Protein AF-A0A3G2RZM7-F1 (afdb_monomer)

Foldseek 3Di:
DDDDDDDDDDDDDDDDDPDDDPDDDDDDDPDDDDDDDDDDDDDDDDDDDDDDDDDDDDDDPPPPPPPVPPPVPQDFKAWDPDKDKFFKDWLNQTWADDPWFTFRDDHHTFIKMFTAIDAVQLPDDDDDQKGKGFMATPVQVQQWTFFFPDAQDAFTTTTTDGDDRTNDPCCLGGMWIAGRVQQWIFRQNDSHSVQTWAWDADPRGTGTGSDDDHTTMGGD

Organism: Malassezia restricta (strain ATCC 96810 / NBRC 103918 / CBS 7877) (NCBI:txid425264)

Structure (mmCIF, N/CA/C/O backbone):
data_AF-A0A3G2RZM7-F1
#
_entry.id   AF-A0A3G2RZM7-F1
#
loop_
_atom_site.group_PDB
_atom_site.id
_atom_site.type_symbol
_atom_site.label_atom_id
_atom_site.label_alt_id
_atom_site.label_comp_id
_atom_site.label_asym_id
_atom_site.label_entity_id
_atom_site.label_seq_id
_atom_site.pdbx_PDB_ins_code
_atom_site.Cartn_x
_atom_site.Cartn_y
_atom_site.Cartn_z
_atom_site.occupancy
_atom_site.B_iso_or_equiv
_atom_site.auth_seq_id
_atom_site.auth_comp_id
_atom_site.auth_asym_id
_atom_site.auth_atom_id
_atom_site.pdbx_PDB_model_num
ATOM 1 N N . MET A 1 1 ? -63.961 -0.128 8.356 1.00 47.53 1 MET A N 1
ATOM 2 C CA . MET A 1 1 ? -63.416 -1.314 9.045 1.00 47.53 1 MET A CA 1
ATOM 3 C C . MET A 1 1 ? -62.344 -0.828 10.004 1.00 47.53 1 MET A C 1
ATOM 5 O O . MET A 1 1 ? -61.320 -0.330 9.561 1.00 47.53 1 MET A O 1
ATOM 9 N N . GLN A 1 2 ? -62.666 -0.844 11.296 1.00 40.69 2 GLN A N 1
ATOM 10 C CA . GLN A 1 2 ? -61.751 -0.595 12.409 1.00 40.69 2 GLN A CA 1
ATOM 11 C C . GLN A 1 2 ? -60.918 -1.852 12.660 1.00 40.69 2 GLN A C 1
ATOM 13 O O . GLN A 1 2 ? -61.489 -2.935 12.662 1.00 40.69 2 GLN A O 1
ATOM 18 N N . TYR A 1 3 ? -59.632 -1.695 12.974 1.00 45.34 3 TYR A N 1
ATOM 19 C CA . TYR A 1 3 ? -59.006 -2.503 14.019 1.00 45.34 3 TYR A CA 1
ATOM 20 C C . TYR A 1 3 ? -58.103 -1.611 14.867 1.00 45.34 3 TYR A C 1
ATOM 22 O O . TYR A 1 3 ? -57.097 -1.066 14.424 1.00 45.34 3 TYR A O 1
ATOM 30 N N . THR A 1 4 ? -58.569 -1.420 16.092 1.00 46.78 4 THR A N 1
ATOM 31 C CA . THR A 1 4 ? -57.939 -0.742 17.214 1.00 46.78 4 THR A CA 1
ATOM 32 C C . THR A 1 4 ? -57.110 -1.721 18.047 1.00 46.78 4 THR A C 1
ATOM 34 O O . THR A 1 4 ? -57.598 -2.800 18.362 1.00 46.78 4 THR A O 1
ATOM 37 N N . ALA A 1 5 ? -55.966 -1.212 18.513 1.00 48.28 5 ALA A N 1
ATOM 38 C CA . ALA A 1 5 ? -55.428 -1.303 19.878 1.00 48.28 5 ALA A CA 1
ATOM 39 C C . ALA A 1 5 ? -54.767 -2.591 20.419 1.00 48.28 5 ALA A C 1
ATOM 41 O O . ALA A 1 5 ? -55.175 -3.707 20.123 1.00 48.28 5 ALA A O 1
ATOM 42 N N . PHE A 1 6 ? -53.839 -2.299 21.355 1.00 42.94 6 PHE A N 1
ATOM 43 C CA . PHE A 1 6 ? -53.255 -3.089 22.457 1.00 42.94 6 PHE A CA 1
ATOM 44 C C . PHE A 1 6 ? -51.840 -3.643 22.221 1.00 42.94 6 PHE A C 1
ATOM 46 O O . PHE A 1 6 ? -51.567 -4.193 21.167 1.00 42.94 6 PHE A O 1
ATOM 53 N N . LEU A 1 7 ? -50.864 -3.563 23.137 1.00 45.84 7 LEU A N 1
ATOM 54 C CA . LEU A 1 7 ? -50.735 -3.103 24.539 1.00 45.84 7 LEU A CA 1
ATOM 55 C C . LEU A 1 7 ? -49.207 -2.882 24.720 1.00 45.84 7 LEU A C 1
ATOM 57 O O . LEU A 1 7 ? -48.425 -3.714 24.278 1.00 45.84 7 LEU A O 1
ATOM 61 N N . ALA A 1 8 ? -48.710 -1.701 25.087 1.00 39.66 8 ALA A N 1
ATOM 62 C CA . ALA A 1 8 ? -48.342 -1.303 26.451 1.00 39.66 8 ALA A CA 1
ATOM 63 C C . ALA A 1 8 ? -47.563 -2.348 27.292 1.00 39.66 8 ALA A C 1
ATOM 65 O O . ALA A 1 8 ? -48.101 -3.386 27.657 1.00 39.66 8 ALA A O 1
ATOM 66 N N . GLY A 1 9 ? -46.351 -1.957 27.715 1.00 37.94 9 GLY A N 1
ATOM 67 C CA . GLY A 1 9 ? -45.759 -2.353 29.000 1.00 37.94 9 GLY A CA 1
ATOM 68 C C . GLY A 1 9 ? -44.553 -3.296 28.945 1.00 37.94 9 GLY A C 1
ATOM 69 O O . GLY A 1 9 ? -44.719 -4.499 28.827 1.00 37.94 9 GLY A O 1
ATOM 70 N N . LEU A 1 10 ? -43.345 -2.773 29.172 1.00 45.41 10 LEU A N 1
ATOM 71 C CA . LEU A 1 10 ? -42.740 -2.815 30.510 1.00 45.41 10 LEU A CA 1
ATOM 72 C C . LEU A 1 10 ? -41.473 -1.943 30.548 1.00 45.41 10 LEU A C 1
ATOM 74 O O . LEU A 1 10 ? -40.484 -2.212 29.872 1.00 45.41 10 LEU A O 1
ATOM 78 N N . LEU A 1 11 ? -41.518 -0.902 31.379 1.00 46.75 11 LEU A N 1
ATOM 79 C CA . LEU A 1 11 ? -40.334 -0.272 31.948 1.00 46.75 11 LEU A CA 1
ATOM 80 C C . LEU A 1 11 ? -39.671 -1.265 32.907 1.00 46.75 11 LEU A C 1
ATOM 82 O O . LEU A 1 11 ? -40.326 -1.755 33.825 1.00 46.75 11 LEU A O 1
ATOM 86 N N . ALA A 1 12 ? -38.368 -1.476 32.759 1.00 48.19 12 ALA A N 1
ATOM 87 C CA . ALA A 1 12 ? -37.524 -1.963 33.840 1.00 48.19 12 ALA A CA 1
ATOM 88 C C . ALA A 1 12 ? -36.349 -0.995 33.994 1.00 48.19 12 ALA A C 1
ATOM 90 O O . ALA A 1 12 ? -35.361 -1.046 33.265 1.00 48.19 12 ALA A O 1
ATOM 91 N N . ALA A 1 13 ? -36.516 -0.066 34.934 1.00 46.34 13 ALA A N 1
ATOM 92 C CA . ALA A 1 13 ? -35.448 0.754 35.470 1.00 46.34 13 ALA A CA 1
ATOM 93 C C . ALA A 1 13 ? -34.486 -0.155 36.246 1.00 46.34 13 ALA A C 1
ATOM 95 O O . ALA A 1 13 ? -34.870 -0.728 37.265 1.00 46.34 13 ALA A O 1
ATOM 96 N N . PHE A 1 14 ? -33.245 -0.294 35.778 1.00 41.53 14 PHE A N 1
ATOM 97 C CA . PHE A 1 14 ? -32.188 -0.865 36.605 1.00 41.53 14 PHE A CA 1
ATOM 98 C C . PHE A 1 14 ? -31.635 0.227 37.516 1.00 41.53 14 PHE A C 1
ATOM 100 O O . PHE A 1 14 ? -31.064 1.222 37.071 1.00 41.53 14 PHE A O 1
ATOM 107 N N . ALA A 1 15 ? -31.897 0.035 38.804 1.00 45.94 15 ALA A N 1
ATOM 108 C CA . ALA A 1 15 ? -31.494 0.896 39.893 1.00 45.94 15 ALA A CA 1
ATOM 109 C C . ALA A 1 15 ? -29.967 1.030 39.973 1.00 45.94 15 ALA A C 1
ATOM 111 O O . ALA A 1 15 ? -29.227 0.046 39.931 1.00 45.94 15 ALA A O 1
ATOM 112 N N . ALA A 1 16 ? -29.525 2.273 40.153 1.00 44.78 16 ALA A N 1
ATOM 113 C CA . ALA A 1 16 ? -28.184 2.614 40.585 1.00 44.78 16 ALA A CA 1
ATOM 114 C C . ALA A 1 16 ? -27.868 1.920 41.917 1.00 44.78 16 ALA A C 1
ATOM 116 O O . ALA A 1 16 ? -28.576 2.102 42.906 1.00 44.78 16 ALA A O 1
ATOM 117 N N . SER A 1 17 ? -26.776 1.162 41.948 1.00 45.69 17 SER A N 1
ATOM 118 C CA . SER A 1 17 ? -26.109 0.772 43.188 1.00 45.69 17 SER A CA 1
ATOM 119 C C . SER A 1 17 ? -24.731 1.415 43.184 1.00 45.69 17 SER A C 1
ATOM 121 O O . SER A 1 17 ? -23.775 0.890 42.619 1.00 45.69 17 SER A O 1
ATOM 123 N N . ALA A 1 18 ? -24.659 2.604 43.780 1.00 47.69 18 ALA A N 1
ATOM 124 C CA . ALA A 1 18 ? -23.409 3.222 44.178 1.00 47.69 18 ALA A CA 1
ATOM 125 C C . ALA A 1 18 ? -22.812 2.374 45.309 1.00 47.69 18 ALA A C 1
ATOM 127 O O . ALA A 1 18 ? -23.223 2.486 46.462 1.00 47.69 18 ALA A O 1
ATOM 128 N N . SER A 1 19 ? -21.864 1.498 44.975 1.00 44.88 19 SER A N 1
ATOM 129 C CA . SER A 1 19 ? -20.991 0.899 45.978 1.00 44.88 19 SER A CA 1
ATOM 130 C C . SER A 1 19 ? -19.816 1.843 46.184 1.00 44.88 19 SER A C 1
ATOM 132 O O . SER A 1 19 ? -18.950 1.971 45.320 1.00 44.88 19 SER A O 1
ATOM 134 N N . ALA A 1 20 ? -19.820 2.527 47.325 1.00 42.34 20 ALA A N 1
ATOM 135 C CA . ALA A 1 20 ? -18.679 3.268 47.827 1.00 42.34 20 ALA A CA 1
ATOM 136 C C . ALA A 1 20 ? -17.463 2.329 47.891 1.00 42.34 20 ALA A C 1
ATOM 138 O O . ALA A 1 20 ? -17.449 1.368 48.661 1.00 42.34 20 ALA A O 1
ATOM 139 N N . ALA 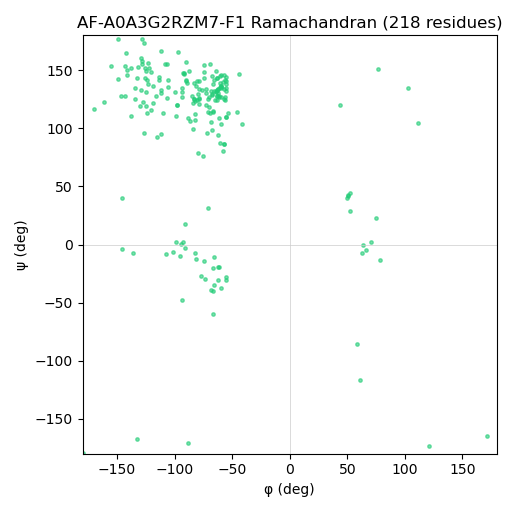A 1 21 ? -16.461 2.586 47.053 1.00 45.34 21 ALA A N 1
ATOM 140 C CA . ALA A 1 21 ? -15.150 1.978 47.205 1.00 45.34 21 ALA A CA 1
ATOM 141 C C . ALA A 1 21 ? -14.504 2.561 48.475 1.00 45.34 21 ALA A C 1
ATOM 143 O O . ALA A 1 21 ? -14.532 3.783 48.654 1.00 45.34 21 ALA A O 1
ATOM 144 N N . PRO A 1 22 ? -13.945 1.737 49.376 1.00 47.81 22 PRO A N 1
ATOM 145 C CA . PRO A 1 22 ? -13.200 2.257 50.507 1.00 47.81 22 PRO A CA 1
ATOM 146 C C . PRO A 1 22 ? -11.969 3.009 49.991 1.00 47.81 22 PRO A C 1
ATOM 148 O O . PRO A 1 22 ? -11.197 2.499 49.180 1.00 47.81 22 PRO A O 1
ATOM 151 N N . VAL A 1 23 ? -11.826 4.246 50.462 1.00 44.84 23 VAL A N 1
ATOM 152 C CA . VAL A 1 23 ? -10.669 5.116 50.252 1.00 44.84 23 VAL A CA 1
ATOM 153 C C . VAL A 1 23 ? -9.427 4.364 50.728 1.00 44.84 23 VAL A C 1
ATOM 155 O O . VAL A 1 23 ? -9.267 4.119 51.924 1.00 44.84 23 VAL A O 1
ATOM 158 N N . SER A 1 24 ? -8.573 3.957 49.789 1.00 42.31 24 SER A N 1
ATOM 159 C CA . SER A 1 24 ? -7.284 3.351 50.106 1.00 42.31 24 SER A CA 1
ATOM 160 C C . SER A 1 24 ? -6.402 4.438 50.707 1.00 42.31 24 SER A C 1
ATOM 162 O O . SER A 1 24 ? -6.075 5.419 50.045 1.00 42.31 24 SER A O 1
ATOM 164 N N . GLN A 1 25 ? -6.087 4.294 51.991 1.00 45.31 25 GLN A N 1
ATOM 165 C CA . GLN A 1 25 ? -5.155 5.163 52.692 1.00 45.31 25 GLN A CA 1
ATOM 166 C C . GLN A 1 25 ? -3.769 5.023 52.053 1.00 45.31 25 GLN A C 1
ATOM 168 O O . GLN A 1 25 ? -3.241 3.914 51.959 1.00 45.31 25 GLN A O 1
ATOM 173 N N . ASP A 1 26 ? -3.194 6.148 51.628 1.00 42.94 26 ASP A N 1
ATOM 174 C CA . ASP A 1 26 ? -1.779 6.258 51.285 1.00 42.94 26 ASP A CA 1
ATOM 175 C C . ASP A 1 26 ? -0.945 5.910 52.523 1.00 42.94 26 ASP A C 1
ATOM 177 O O . ASP A 1 26 ? -0.823 6.689 53.471 1.00 42.94 26 ASP A O 1
ATOM 181 N N . VAL A 1 27 ? -0.384 4.703 52.526 1.00 50.97 27 VAL A N 1
ATOM 182 C CA . VAL A 1 27 ? 0.686 4.322 53.446 1.00 50.97 27 VAL A CA 1
ATOM 183 C C . VAL A 1 27 ? 1.992 4.828 52.830 1.00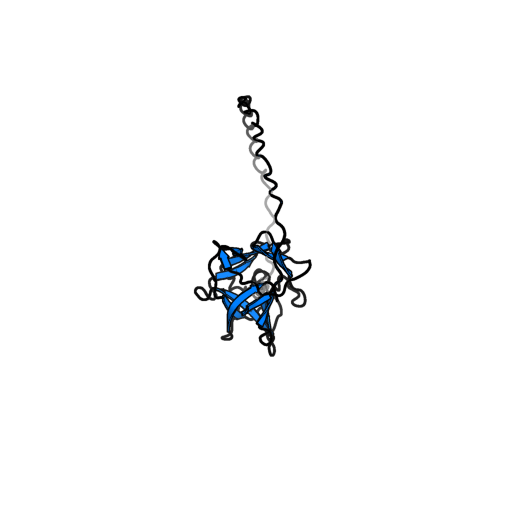 50.97 27 VAL A C 1
ATOM 185 O O . VAL A 1 27 ? 2.280 4.483 51.681 1.00 50.97 27 VAL A O 1
ATOM 188 N N . PRO A 1 28 ? 2.806 5.627 53.542 1.00 47.84 28 PRO A N 1
ATOM 189 C CA . PRO A 1 28 ? 4.087 6.054 53.007 1.00 47.84 28 PRO A CA 1
ATOM 190 C C . PRO A 1 28 ? 4.985 4.836 52.772 1.00 47.84 28 PRO A C 1
ATOM 192 O O . PRO A 1 28 ? 5.153 3.989 53.652 1.00 47.84 28 PRO A O 1
ATOM 195 N N . ALA A 1 29 ? 5.567 4.757 51.574 1.00 51.75 29 ALA A N 1
ATOM 196 C CA . ALA A 1 29 ? 6.565 3.753 51.238 1.00 51.75 29 ALA A CA 1
ATOM 197 C C . ALA A 1 29 ? 7.766 3.856 52.202 1.00 51.75 29 ALA A C 1
ATOM 199 O O . ALA A 1 29 ? 8.192 4.968 52.528 1.00 51.75 29 ALA A O 1
ATOM 200 N N . PRO A 1 30 ? 8.343 2.729 52.653 1.00 52.47 30 PRO A N 1
ATOM 201 C CA . PRO A 1 30 ? 9.566 2.765 53.437 1.00 52.47 30 PRO A CA 1
ATOM 202 C C . PRO A 1 30 ? 10.698 3.358 52.592 1.00 52.47 30 PRO A C 1
ATOM 204 O O . PRO A 1 30 ? 10.958 2.917 51.472 1.00 52.47 30 PRO A O 1
ATOM 207 N N . THR A 1 31 ? 11.373 4.363 53.146 1.00 51.22 31 THR A N 1
ATOM 208 C CA . THR A 1 31 ? 12.577 4.969 52.579 1.00 51.22 31 THR A CA 1
ATOM 209 C C . THR A 1 31 ? 13.629 3.884 52.351 1.00 51.22 31 THR A C 1
ATOM 211 O O . THR A 1 31 ? 14.181 3.336 53.306 1.00 51.22 31 THR A O 1
ATOM 214 N N . LEU A 1 32 ? 13.905 3.555 51.088 1.00 51.09 32 LEU A N 1
ATOM 215 C CA . LEU A 1 32 ? 15.040 2.711 50.729 1.00 51.09 32 LEU A CA 1
ATOM 216 C C . LEU A 1 32 ? 16.330 3.453 51.093 1.00 51.09 32 LEU A C 1
ATOM 218 O O . LEU A 1 32 ? 16.551 4.588 50.669 1.00 51.09 32 LEU A O 1
ATOM 222 N N . ALA A 1 33 ? 17.165 2.808 51.906 1.00 56.16 33 ALA A N 1
ATOM 223 C CA . ALA A 1 33 ? 18.506 3.281 52.209 1.00 56.16 33 ALA A CA 1
ATOM 224 C C . ALA A 1 33 ? 19.317 3.443 50.905 1.00 56.16 33 ALA A C 1
ATOM 226 O O . ALA A 1 33 ? 19.133 2.645 49.979 1.00 56.16 33 ALA A O 1
ATOM 227 N N . PRO A 1 34 ? 20.218 4.439 50.811 1.00 56.03 34 PRO A N 1
ATOM 228 C CA . PRO A 1 34 ? 21.072 4.608 49.642 1.00 56.03 34 PRO A CA 1
ATOM 229 C C . PRO A 1 34 ? 21.865 3.329 49.355 1.00 56.03 34 PRO A C 1
ATOM 231 O O . PRO A 1 34 ? 22.468 2.747 50.260 1.00 56.03 34 PRO A O 1
ATOM 234 N N . ALA A 1 35 ? 21.865 2.899 48.093 1.00 55.62 35 ALA A N 1
ATOM 235 C CA . ALA A 1 35 ? 22.716 1.810 47.637 1.00 55.62 35 ALA A CA 1
ATOM 236 C C . ALA A 1 35 ? 24.196 2.180 47.874 1.00 55.62 35 ALA A C 1
ATOM 238 O O . ALA A 1 35 ? 24.580 3.319 47.596 1.00 55.62 35 ALA A O 1
ATOM 239 N N . PRO A 1 36 ? 25.031 1.259 48.389 1.00 57.44 36 PRO A N 1
ATOM 240 C CA . PRO A 1 36 ? 26.450 1.526 48.587 1.00 57.44 36 PRO A CA 1
ATOM 241 C C . PRO A 1 36 ? 27.134 1.849 47.253 1.00 57.44 36 PRO A C 1
ATOM 243 O O . PRO A 1 36 ? 26.861 1.210 46.234 1.00 57.44 36 PRO A O 1
ATOM 246 N N . GLU A 1 37 ? 28.024 2.844 47.274 1.00 57.25 37 GLU A N 1
ATOM 247 C CA . GLU A 1 37 ? 28.794 3.271 46.106 1.00 57.25 37 GLU A CA 1
ATOM 248 C C . GLU A 1 37 ? 29.572 2.098 45.480 1.00 57.25 37 GLU A C 1
ATOM 250 O O . GLU A 1 37 ? 30.142 1.268 46.202 1.00 57.25 37 GLU A O 1
ATOM 255 N N . PRO A 1 38 ? 29.651 2.022 44.137 1.00 52.94 38 PRO A N 1
ATOM 256 C CA . PRO A 1 38 ? 30.494 1.048 43.468 1.00 52.94 38 PRO A CA 1
ATOM 257 C C . PRO A 1 38 ? 31.955 1.244 43.874 1.00 52.94 38 PRO A C 1
ATOM 259 O O . PRO A 1 38 ? 32.530 2.324 43.734 1.00 52.94 38 PRO A O 1
ATOM 262 N N . LYS A 1 39 ? 32.576 0.162 44.342 1.00 53.66 39 LYS A N 1
ATOM 263 C CA . LYS A 1 39 ? 34.015 0.096 44.600 1.00 53.66 39 LYS A CA 1
ATOM 264 C C . LYS A 1 39 ? 34.780 0.469 43.315 1.00 53.66 39 LYS A C 1
ATOM 266 O O . LYS A 1 39 ? 34.436 -0.068 42.260 1.00 53.66 39 LYS A O 1
ATOM 271 N N . PRO A 1 40 ? 35.820 1.324 43.370 1.00 53.62 40 PRO A N 1
ATOM 272 C CA . PRO A 1 40 ? 36.607 1.660 42.189 1.00 53.62 40 PRO A CA 1
ATOM 273 C C . PRO A 1 40 ? 37.183 0.392 41.555 1.00 53.62 40 PRO A C 1
ATOM 275 O O . PRO A 1 40 ? 37.860 -0.393 42.226 1.00 53.62 40 PRO A O 1
ATOM 278 N N . ALA A 1 41 ? 36.908 0.189 40.267 1.00 51.34 41 ALA A N 1
ATOM 279 C CA . ALA A 1 41 ? 37.570 -0.842 39.486 1.00 51.34 41 ALA A CA 1
ATOM 280 C C . ALA A 1 41 ? 39.073 -0.535 39.449 1.00 51.34 41 ALA A C 1
ATOM 282 O O . ALA A 1 41 ? 39.483 0.585 39.141 1.00 51.34 41 ALA A O 1
ATOM 283 N N . SER A 1 42 ? 39.894 -1.522 39.805 1.00 53.59 42 SER A N 1
ATOM 284 C CA . SER A 1 42 ? 41.346 -1.414 39.715 1.00 53.59 42 SER A CA 1
ATOM 285 C C . SER A 1 42 ? 41.762 -1.087 38.280 1.00 53.59 42 SER A C 1
ATOM 287 O O . SER A 1 42 ? 41.271 -1.697 37.330 1.00 53.59 42 SER A O 1
ATOM 289 N N . ALA A 1 43 ? 42.663 -0.115 38.138 1.00 48.50 43 ALA A N 1
ATOM 290 C CA . ALA A 1 43 ? 43.234 0.280 36.859 1.00 48.50 43 ALA A CA 1
ATOM 291 C C . ALA A 1 43 ? 43.874 -0.928 36.140 1.00 48.50 43 ALA A C 1
ATOM 293 O O . ALA A 1 43 ? 44.476 -1.778 36.806 1.00 48.50 43 ALA A O 1
ATOM 294 N N . PRO A 1 44 ? 43.792 -1.011 34.799 1.00 50.47 44 PRO A N 1
ATOM 295 C CA . PRO A 1 44 ? 44.513 -2.026 34.042 1.00 50.47 44 PRO A CA 1
ATOM 296 C C . PRO A 1 44 ? 46.022 -1.902 34.277 1.00 50.47 44 PRO A C 1
ATOM 298 O O . PRO A 1 44 ? 46.573 -0.800 34.269 1.00 50.47 44 PRO A O 1
ATOM 301 N N . ALA A 1 45 ? 46.691 -3.038 34.470 1.00 49.81 45 ALA A N 1
ATOM 302 C CA . ALA A 1 45 ? 48.146 -3.094 34.533 1.00 49.81 45 ALA A CA 1
ATOM 303 C C . ALA A 1 45 ? 48.764 -2.594 33.208 1.00 49.81 45 ALA A C 1
ATOM 305 O O . ALA A 1 45 ? 48.195 -2.846 32.140 1.00 49.81 45 ALA A O 1
ATOM 306 N N . PRO A 1 46 ? 49.920 -1.906 33.242 1.00 52.34 46 PRO A N 1
ATOM 307 C CA . PRO A 1 46 ? 50.591 -1.467 32.025 1.00 52.34 46 PRO A CA 1
ATOM 308 C C . PRO A 1 46 ? 51.024 -2.684 31.189 1.00 52.34 46 PRO A C 1
ATOM 310 O O . PRO A 1 46 ? 51.439 -3.702 31.756 1.00 52.34 46 PRO A O 1
ATOM 313 N N . PRO A 1 47 ? 50.956 -2.612 29.848 1.00 47.84 47 PRO A N 1
ATOM 314 C CA . PRO A 1 47 ? 51.433 -3.696 29.008 1.00 47.84 47 PRO A CA 1
ATOM 315 C C . PRO A 1 47 ? 52.941 -3.871 29.202 1.00 47.84 47 PRO A C 1
ATOM 317 O O . PRO A 1 47 ? 53.713 -2.912 29.156 1.00 47.84 47 PRO A O 1
ATOM 320 N N . SER A 1 48 ? 53.361 -5.117 29.419 1.00 45.31 48 SER A N 1
ATOM 321 C CA . SER A 1 48 ? 54.777 -5.480 29.414 1.00 45.31 48 SER A CA 1
ATOM 322 C C . SER A 1 48 ? 55.390 -5.242 28.027 1.00 45.31 48 SER A C 1
ATOM 324 O O . SER A 1 48 ? 54.719 -5.472 27.014 1.00 45.31 48 SER A O 1
ATOM 326 N N . PRO A 1 49 ? 56.658 -4.797 27.953 1.00 43.09 49 PRO A N 1
ATOM 327 C CA . PRO A 1 49 ? 57.304 -4.472 26.691 1.00 43.09 49 PRO A CA 1
ATOM 328 C C . PRO A 1 49 ? 57.486 -5.742 25.860 1.00 43.09 49 PRO A C 1
ATOM 330 O O . PRO A 1 49 ? 58.223 -6.656 26.230 1.00 43.09 49 PRO A O 1
ATOM 333 N N . SER A 1 50 ? 56.793 -5.802 24.724 1.00 46.41 50 SER A N 1
ATOM 334 C CA . SER A 1 50 ? 56.993 -6.864 23.746 1.00 46.41 50 SER A CA 1
ATOM 335 C C . SER A 1 50 ? 58.277 -6.617 22.952 1.00 46.41 50 SER A C 1
ATOM 337 O O . SER A 1 50 ? 58.565 -5.511 22.500 1.00 46.41 50 SER A O 1
ATOM 339 N N . LYS A 1 51 ? 59.048 -7.697 22.842 1.00 45.97 51 LYS A N 1
ATOM 340 C CA . LYS A 1 51 ? 60.295 -7.909 22.098 1.00 45.97 51 LYS A CA 1
ATOM 341 C C . LYS A 1 51 ? 60.255 -7.322 20.667 1.00 45.97 51 LYS A C 1
ATOM 343 O O . LYS A 1 51 ? 59.195 -7.375 20.045 1.00 45.97 51 LYS A O 1
ATOM 348 N N . PRO A 1 52 ? 61.379 -6.825 20.106 1.00 45.03 52 PRO A N 1
ATOM 349 C CA . PRO A 1 52 ? 61.405 -6.279 18.747 1.00 45.03 52 PRO A CA 1
ATOM 350 C C . PRO A 1 52 ? 60.999 -7.327 17.702 1.00 45.03 52 PRO A C 1
ATOM 352 O O . PRO A 1 52 ? 61.458 -8.471 17.756 1.00 45.03 52 PRO A O 1
ATOM 355 N N . ALA A 1 53 ? 60.149 -6.923 16.757 1.00 44.25 53 ALA A N 1
ATOM 356 C CA . ALA A 1 53 ? 59.739 -7.732 15.614 1.00 44.25 53 ALA A CA 1
ATOM 357 C C . ALA A 1 53 ? 60.919 -7.972 14.642 1.00 44.25 53 ALA A C 1
ATOM 359 O O . ALA A 1 53 ? 61.747 -7.072 14.469 1.00 44.25 53 ALA A O 1
ATOM 360 N N . PRO A 1 54 ? 61.013 -9.146 13.986 1.00 44.16 54 PRO A N 1
ATOM 361 C CA . PRO A 1 54 ? 61.949 -9.366 12.887 1.00 44.16 54 PRO A CA 1
ATOM 362 C C . PRO A 1 54 ? 61.622 -8.473 11.683 1.00 44.16 54 PRO A C 1
ATOM 364 O O . PRO A 1 54 ? 60.463 -8.142 11.436 1.00 44.16 54 PRO A O 1
ATOM 367 N N . ALA A 1 55 ? 62.666 -8.099 10.944 1.00 42.28 55 ALA A N 1
ATOM 368 C CA . ALA A 1 55 ? 62.605 -7.259 9.757 1.00 42.28 55 ALA A CA 1
ATOM 369 C C . ALA A 1 55 ? 61.651 -7.813 8.684 1.00 42.28 55 ALA A C 1
ATOM 371 O O . ALA A 1 55 ? 61.624 -9.010 8.408 1.00 42.28 55 ALA A O 1
ATOM 372 N N . VAL A 1 56 ? 60.887 -6.902 8.083 1.00 41.59 56 VAL A N 1
ATOM 373 C CA . VAL A 1 56 ? 59.937 -7.158 7.000 1.00 41.59 56 VAL A CA 1
ATOM 374 C C . VAL A 1 56 ? 60.724 -7.479 5.725 1.00 41.59 56 VAL A C 1
ATOM 376 O O . VAL A 1 56 ? 61.422 -6.613 5.200 1.00 41.59 56 VAL A O 1
ATOM 379 N N . GLU A 1 57 ? 60.624 -8.711 5.225 1.00 41.12 57 GLU A N 1
ATOM 380 C CA . GLU A 1 57 ? 60.982 -9.020 3.839 1.00 41.12 57 GLU A CA 1
ATOM 381 C C . GLU A 1 57 ? 59.938 -8.386 2.912 1.00 41.12 57 GLU A C 1
ATOM 383 O O . GLU A 1 57 ? 58.730 -8.555 3.087 1.00 41.12 57 GLU A O 1
ATOM 388 N N . ALA A 1 58 ? 60.413 -7.611 1.939 1.00 45.22 58 ALA A N 1
ATOM 389 C CA . ALA A 1 58 ? 59.582 -6.989 0.923 1.00 45.22 58 ALA A CA 1
ATOM 390 C C . ALA A 1 58 ? 58.998 -8.066 -0.006 1.00 45.22 58 ALA A C 1
ATOM 392 O O . ALA A 1 58 ? 59.696 -8.602 -0.864 1.00 45.22 58 ALA A O 1
ATOM 393 N N . VAL A 1 59 ? 57.709 -8.360 0.161 1.00 42.25 59 VAL A N 1
ATOM 394 C CA . VAL A 1 59 ? 56.911 -9.129 -0.805 1.00 42.25 59 VAL A CA 1
ATOM 395 C C . VAL A 1 59 ? 56.427 -8.164 -1.904 1.00 42.25 59 VAL A C 1
ATOM 397 O O . VAL A 1 59 ?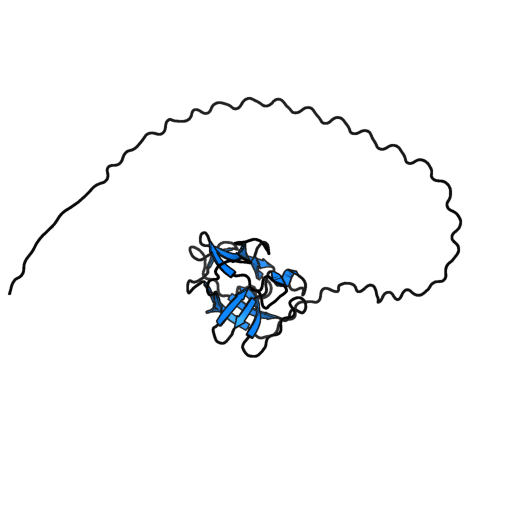 56.096 -7.017 -1.581 1.00 42.25 59 VAL A O 1
ATOM 400 N N . PRO A 1 60 ? 56.431 -8.556 -3.196 1.00 40.72 60 PRO A N 1
ATOM 401 C CA . PRO A 1 60 ? 56.164 -7.643 -4.306 1.00 40.72 60 PRO A CA 1
ATOM 402 C C . PRO A 1 60 ? 54.776 -7.007 -4.204 1.00 40.72 60 PRO A C 1
ATOM 404 O O . PRO A 1 60 ? 53.820 -7.650 -3.775 1.00 40.72 60 PRO A O 1
ATOM 407 N N . LYS A 1 61 ? 54.671 -5.747 -4.645 1.00 49.88 61 LYS A N 1
ATOM 408 C CA . LYS A 1 61 ? 53.396 -5.111 -4.992 1.00 49.88 61 LYS A CA 1
ATOM 409 C C . LYS A 1 61 ? 52.760 -5.906 -6.133 1.00 49.88 61 LYS A C 1
ATOM 411 O O . LYS A 1 61 ? 52.955 -5.562 -7.294 1.00 49.88 61 LYS A O 1
ATOM 416 N N . ASP A 1 62 ? 52.003 -6.941 -5.799 1.00 41.72 62 ASP A N 1
ATOM 417 C CA . ASP A 1 62 ? 50.879 -7.308 -6.639 1.00 41.72 62 ASP A CA 1
ATOM 418 C C . ASP A 1 62 ? 49.844 -6.204 -6.465 1.00 41.72 62 ASP A C 1
ATOM 420 O O . ASP A 1 62 ? 49.384 -5.904 -5.359 1.00 41.72 62 ASP A O 1
ATOM 424 N N . GLU A 1 63 ? 49.553 -5.535 -7.575 1.00 49.00 63 GLU A N 1
ATOM 425 C CA . GLU A 1 63 ? 48.414 -4.651 -7.736 1.00 49.00 63 GLU A CA 1
ATOM 426 C C . GLU A 1 63 ? 47.153 -5.460 -7.426 1.00 49.00 63 GLU A C 1
ATOM 428 O O . GLU A 1 63 ? 46.516 -6.045 -8.301 1.00 49.00 63 GLU A O 1
ATOM 433 N N . GLN A 1 64 ? 46.788 -5.509 -6.145 1.00 42.22 64 GLN A N 1
ATOM 434 C CA . GLN A 1 64 ? 45.441 -5.840 -5.733 1.00 42.22 64 GLN A CA 1
ATOM 435 C C . GLN A 1 64 ? 44.557 -4.744 -6.310 1.00 42.22 64 GLN A C 1
ATOM 437 O O . GLN A 1 64 ? 44.432 -3.645 -5.771 1.00 42.22 64 GLN A O 1
ATOM 442 N N . ASN A 1 65 ? 44.031 -5.058 -7.487 1.00 38.16 65 ASN A N 1
ATOM 443 C CA . ASN A 1 65 ? 42.997 -4.344 -8.188 1.00 38.16 65 ASN A CA 1
ATOM 444 C C . ASN A 1 65 ? 41.935 -3.908 -7.167 1.00 38.16 65 ASN A C 1
ATOM 446 O O . ASN A 1 65 ? 41.130 -4.718 -6.705 1.00 38.16 65 ASN A O 1
ATOM 450 N N . ILE A 1 66 ? 41.932 -2.621 -6.807 1.00 45.69 66 ILE A N 1
ATOM 451 C CA . ILE A 1 66 ? 40.950 -1.987 -5.909 1.00 45.69 66 ILE A CA 1
ATOM 452 C C . ILE A 1 66 ? 39.579 -1.875 -6.619 1.00 45.69 66 ILE A C 1
ATOM 454 O O . ILE A 1 66 ? 38.817 -0.946 -6.391 1.00 45.69 66 ILE A O 1
ATOM 458 N N . ASN A 1 67 ? 39.253 -2.816 -7.509 1.00 50.56 67 ASN A N 1
ATOM 459 C CA . ASN A 1 67 ? 37.941 -2.953 -8.129 1.00 50.56 67 ASN A CA 1
ATOM 460 C C . ASN A 1 67 ? 37.158 -4.168 -7.598 1.00 50.56 67 ASN A C 1
ATOM 462 O O . ASN A 1 67 ? 35.968 -4.254 -7.874 1.00 50.56 67 ASN A O 1
ATOM 466 N N . ASP A 1 68 ? 37.766 -5.045 -6.784 1.00 42.34 68 ASP A N 1
ATOM 467 C CA . ASP A 1 68 ? 37.058 -6.168 -6.130 1.00 42.34 68 ASP A CA 1
ATOM 468 C C . ASP A 1 68 ? 36.655 -5.896 -4.673 1.00 42.34 68 ASP A C 1
ATOM 470 O O . ASP A 1 68 ? 36.003 -6.714 -4.024 1.00 42.34 68 ASP A O 1
ATOM 474 N N . ALA A 1 69 ? 36.933 -4.696 -4.163 1.00 45.72 69 ALA A N 1
ATOM 475 C CA . ALA A 1 69 ? 36.106 -4.137 -3.107 1.00 45.72 69 ALA A CA 1
ATOM 476 C C . ALA A 1 69 ? 34.862 -3.564 -3.785 1.00 45.72 69 ALA A C 1
ATOM 478 O O . ALA A 1 69 ? 34.772 -2.356 -4.012 1.00 45.72 69 ALA A O 1
ATOM 479 N N . ALA A 1 70 ? 33.914 -4.438 -4.136 1.00 50.16 70 ALA A N 1
ATOM 480 C CA . ALA A 1 70 ? 32.552 -4.036 -4.442 1.00 50.16 70 ALA A CA 1
ATOM 481 C C . ALA A 1 70 ? 32.020 -3.293 -3.212 1.00 50.16 70 ALA A C 1
ATOM 483 O O . ALA A 1 70 ? 31.416 -3.872 -2.307 1.00 50.16 70 ALA A O 1
ATOM 484 N N . SER A 1 71 ? 32.291 -1.988 -3.158 1.00 48.09 71 SER A N 1
ATOM 485 C CA . SER A 1 71 ? 31.503 -1.046 -2.393 1.00 48.09 71 SER A CA 1
ATOM 486 C C . SER A 1 71 ? 30.078 -1.421 -2.737 1.00 48.09 71 SER A C 1
ATOM 488 O O . SER A 1 71 ? 29.705 -1.356 -3.909 1.00 48.09 71 SER A O 1
ATOM 490 N N . LYS A 1 72 ? 29.324 -1.920 -1.753 1.00 61.56 72 LYS A N 1
ATOM 491 C CA . LYS A 1 72 ? 27.873 -2.067 -1.841 1.00 61.56 72 LYS A CA 1
ATOM 492 C C . LYS A 1 72 ? 27.341 -0.665 -2.117 1.00 61.56 72 LYS A C 1
ATOM 494 O O . LYS A 1 72 ? 26.993 0.069 -1.196 1.00 61.56 72 LYS A O 1
ATOM 499 N N . LEU A 1 73 ? 27.402 -0.250 -3.375 1.00 71.12 73 LEU A N 1
ATOM 500 C CA . LEU A 1 73 ? 26.925 1.030 -3.827 1.00 71.12 73 LEU A CA 1
ATOM 501 C C . LEU A 1 73 ? 25.419 0.873 -3.760 1.00 71.12 73 LEU A C 1
ATOM 503 O O . LEU A 1 73 ? 24.812 0.247 -4.626 1.00 71.12 73 LEU A O 1
ATOM 507 N N . VAL A 1 74 ? 24.842 1.330 -2.655 1.00 82.62 74 VAL A N 1
ATOM 508 C CA . VAL A 1 74 ? 23.399 1.334 -2.484 1.00 82.62 74 VAL A CA 1
ATOM 509 C C . VAL A 1 74 ? 22.849 2.228 -3.585 1.00 82.62 74 VAL A C 1
ATOM 511 O O . VAL A 1 74 ? 23.090 3.436 -3.609 1.00 82.62 74 VAL A O 1
ATOM 514 N N . THR A 1 75 ? 22.191 1.613 -4.561 1.00 91.56 75 THR A N 1
ATOM 515 C CA . THR A 1 75 ? 21.671 2.333 -5.715 1.00 91.56 75 THR A CA 1
ATOM 516 C C . THR A 1 75 ? 20.443 3.127 -5.311 1.00 91.56 75 THR A C 1
ATOM 518 O O . THR A 1 75 ? 19.681 2.717 -4.442 1.00 91.56 75 THR A O 1
ATOM 521 N N . LYS A 1 76 ? 20.209 4.268 -5.956 1.00 94.31 76 LYS A N 1
ATOM 522 C CA . LYS A 1 76 ? 18.975 5.026 -5.745 1.00 94.31 76 LYS A CA 1
ATOM 523 C C . LYS A 1 76 ? 17.777 4.237 -6.280 1.00 94.31 76 LYS A C 1
ATOM 525 O O . LYS A 1 76 ? 17.845 3.709 -7.392 1.00 94.31 76 LYS A O 1
ATOM 530 N N . LEU A 1 77 ? 16.678 4.233 -5.529 1.00 95.81 77 LEU A N 1
ATOM 531 C CA . LEU A 1 77 ? 15.399 3.690 -5.970 1.00 95.81 77 LEU A CA 1
ATOM 532 C C . LEU A 1 77 ? 14.898 4.460 -7.201 1.00 95.81 77 LEU A C 1
ATOM 534 O O . LEU A 1 77 ? 14.797 5.691 -7.182 1.00 95.81 77 LEU A O 1
ATOM 538 N N . GLN A 1 78 ? 14.585 3.733 -8.271 1.00 95.44 78 GLN A N 1
ATOM 539 C CA . GLN A 1 78 ? 14.145 4.314 -9.539 1.00 95.44 78 GLN A CA 1
ATOM 540 C C . GLN A 1 78 ? 12.624 4.267 -9.630 1.00 95.44 78 GLN A C 1
ATOM 542 O O . GLN A 1 78 ? 12.044 3.187 -9.610 1.00 95.44 78 GLN A O 1
ATOM 547 N N . CYS A 1 79 ? 11.978 5.423 -9.760 1.00 96.56 79 CYS A N 1
ATOM 548 C CA . CYS A 1 79 ? 10.525 5.518 -9.901 1.00 96.56 79 CYS A CA 1
ATOM 549 C C . CYS A 1 79 ? 10.138 6.038 -11.282 1.00 96.56 79 CYS A C 1
ATOM 551 O O . CYS A 1 79 ? 10.828 6.898 -11.832 1.00 96.56 79 CYS A O 1
ATOM 553 N N . THR A 1 80 ? 9.037 5.526 -11.827 1.00 96.00 80 THR A N 1
ATOM 554 C CA . THR A 1 80 ? 8.534 5.919 -13.149 1.00 96.00 80 THR A CA 1
ATOM 555 C C . THR A 1 80 ? 7.598 7.127 -13.036 1.00 96.00 80 THR A C 1
ATOM 557 O O . THR A 1 80 ? 7.494 7.756 -11.981 1.00 96.00 80 THR A O 1
ATOM 560 N N . ASN A 1 81 ? 6.915 7.491 -14.121 1.00 95.38 81 ASN A N 1
ATOM 561 C CA . ASN A 1 81 ? 5.863 8.513 -14.088 1.00 95.38 81 ASN A CA 1
ATOM 562 C C . ASN A 1 81 ? 4.470 7.916 -13.834 1.00 95.38 81 ASN A C 1
ATOM 564 O O . ASN A 1 81 ? 3.496 8.664 -13.743 1.00 95.38 81 ASN A O 1
ATOM 568 N N . TYR A 1 82 ? 4.358 6.587 -13.733 1.00 97.25 82 TYR A N 1
ATOM 569 C CA . TYR A 1 82 ? 3.084 5.945 -13.450 1.00 97.25 82 TYR A CA 1
ATOM 570 C C . TYR A 1 82 ? 2.673 6.209 -12.004 1.00 97.25 82 TYR A C 1
ATOM 572 O O . TYR A 1 82 ? 3.409 5.899 -11.062 1.00 97.25 82 TYR A O 1
ATOM 580 N N . THR A 1 83 ? 1.472 6.755 -11.835 1.00 97.69 83 THR A N 1
ATOM 581 C CA . THR A 1 83 ? 0.875 6.984 -10.523 1.00 97.69 83 THR A CA 1
ATOM 582 C C . THR A 1 83 ? -0.603 6.619 -10.530 1.00 97.69 83 THR A C 1
ATOM 584 O O . THR A 1 83 ? -1.280 6.726 -11.551 1.00 97.69 83 THR A O 1
ATOM 587 N N . SER A 1 84 ? -1.114 6.220 -9.369 1.00 98.06 84 SER A N 1
ATOM 588 C CA . SER A 1 84 ? -2.550 6.093 -9.113 1.00 98.06 84 SER A CA 1
ATOM 589 C C . SER A 1 84 ? -2.864 6.832 -7.823 1.00 98.06 84 SER A C 1
ATOM 591 O O . SER A 1 84 ? -2.146 6.691 -6.839 1.00 98.06 84 SER A O 1
ATOM 593 N N . THR A 1 85 ? -3.913 7.646 -7.825 1.00 97.94 85 THR A N 1
ATOM 594 C CA . THR A 1 85 ? -4.322 8.445 -6.662 1.00 97.94 85 THR A CA 1
ATOM 595 C C . THR A 1 85 ? -5.669 7.950 -6.162 1.00 97.94 85 THR A C 1
ATOM 597 O O . THR A 1 85 ? -6.524 7.627 -6.982 1.00 97.94 85 THR A O 1
ATOM 600 N N . GLY A 1 86 ? -5.861 7.918 -4.849 1.00 97.38 86 GLY A N 1
ATOM 601 C CA . GLY A 1 86 ? -7.131 7.531 -4.245 1.00 97.38 86 GLY A CA 1
ATOM 602 C C . GLY A 1 86 ? -7.096 7.582 -2.724 1.00 97.38 86 GLY A C 1
ATOM 603 O O . GLY A 1 86 ? -6.075 7.921 -2.118 1.00 97.38 86 GLY A O 1
ATOM 604 N N . THR A 1 87 ? -8.214 7.228 -2.110 1.00 96.81 87 THR A N 1
ATOM 605 C CA . THR A 1 87 ? -8.338 7.034 -0.666 1.00 96.81 87 THR A CA 1
ATOM 606 C C . THR A 1 87 ? -8.111 5.557 -0.347 1.00 96.81 87 THR A C 1
ATOM 608 O O . THR A 1 87 ? -8.633 4.667 -1.024 1.00 96.81 87 THR A O 1
ATOM 611 N N . LEU A 1 88 ? -7.313 5.272 0.683 1.00 97.12 88 LEU A N 1
ATOM 612 C CA . LEU A 1 88 ? -7.055 3.894 1.096 1.00 97.12 88 LEU A CA 1
ATOM 613 C C . LEU A 1 88 ? -8.289 3.305 1.772 1.00 97.12 88 LEU A C 1
ATOM 615 O O . LEU A 1 88 ? -8.885 3.931 2.652 1.00 97.12 88 LEU A O 1
ATOM 619 N N . LYS A 1 89 ? -8.653 2.085 1.383 1.00 96.75 89 LYS A N 1
ATOM 620 C CA . LYS A 1 89 ? -9.761 1.343 1.975 1.00 96.75 89 LYS A CA 1
ATOM 621 C C . LYS A 1 89 ? -9.311 -0.021 2.463 1.00 96.75 89 LYS A C 1
ATOM 623 O O . LYS A 1 89 ? -8.704 -0.774 1.703 1.00 96.75 89 LYS A O 1
ATOM 628 N N . LEU A 1 90 ? -9.681 -0.347 3.697 1.00 96.50 90 LEU A N 1
ATOM 629 C CA . LEU A 1 90 ? -9.532 -1.670 4.290 1.00 96.50 90 LEU A CA 1
ATOM 630 C C . LEU A 1 90 ? -10.923 -2.288 4.438 1.00 96.50 90 LEU A C 1
ATOM 632 O O . LEU A 1 90 ? -11.756 -1.781 5.187 1.00 96.50 90 LEU A O 1
ATOM 636 N N . ASP A 1 91 ? -11.183 -3.355 3.688 1.00 95.62 91 ASP A N 1
ATOM 637 C CA . ASP A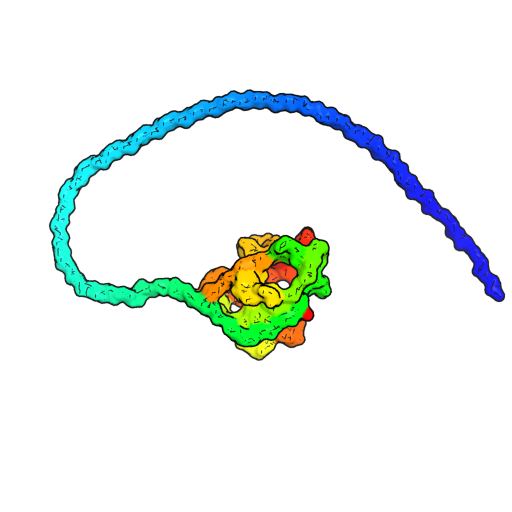 1 91 ? -12.488 -4.025 3.622 1.00 95.62 91 ASP A CA 1
ATOM 638 C C . ASP A 1 91 ? -13.646 -3.042 3.343 1.00 95.62 91 ASP A C 1
ATOM 640 O O . ASP A 1 91 ? -14.692 -3.030 3.988 1.00 95.62 91 ASP A O 1
ATOM 644 N N . GLY A 1 92 ? -13.400 -2.107 2.418 1.00 94.94 92 GLY A N 1
ATOM 645 C CA . GLY A 1 92 ? -14.347 -1.060 2.029 1.00 94.94 92 GLY A CA 1
ATOM 646 C C . GLY A 1 92 ? -14.448 0.134 2.988 1.00 94.94 92 GLY A C 1
ATOM 647 O O . GLY A 1 92 ? -14.973 1.173 2.579 1.00 94.94 92 GLY A O 1
ATOM 648 N N . LYS A 1 93 ? -13.911 0.046 4.213 1.00 95.44 93 LYS A N 1
ATOM 649 C CA . LYS A 1 93 ? -13.851 1.172 5.159 1.00 95.44 93 LYS A CA 1
ATOM 650 C C . LYS A 1 93 ? -12.709 2.114 4.793 1.00 95.44 93 LYS A C 1
ATOM 652 O O . LYS A 1 93 ? -11.592 1.660 4.554 1.00 95.44 93 LYS A O 1
ATOM 657 N N . THR A 1 94 ? -12.978 3.416 4.783 1.00 95.88 94 THR A N 1
ATOM 658 C CA . THR A 1 94 ? -11.946 4.442 4.593 1.00 95.88 94 THR A CA 1
ATOM 659 C C . THR A 1 94 ? -10.934 4.404 5.733 1.00 95.88 94 THR A C 1
ATOM 661 O O . THR A 1 94 ? -11.308 4.361 6.903 1.00 95.88 94 THR A O 1
ATOM 664 N N . VAL A 1 95 ? -9.655 4.438 5.371 1.00 96.12 95 VAL A N 1
ATOM 665 C CA . VAL A 1 95 ? -8.542 4.629 6.295 1.00 96.12 95 VAL A CA 1
ATOM 666 C C . VAL A 1 95 ? -8.204 6.121 6.344 1.00 96.12 95 VAL A C 1
ATOM 668 O O . VAL A 1 95 ? -8.034 6.766 5.309 1.00 96.12 95 VAL A O 1
ATOM 671 N N . SER A 1 96 ? -8.090 6.649 7.552 1.00 96.44 96 SER A N 1
ATOM 672 C CA . SER A 1 96 ? -7.745 8.032 7.868 1.00 96.44 96 SER A CA 1
ATOM 673 C C . SER A 1 96 ? -6.366 8.117 8.519 1.00 96.44 96 SER A C 1
ATOM 675 O O . SER A 1 96 ? -5.816 7.118 8.980 1.00 96.44 96 SER A O 1
ATOM 677 N N . LEU A 1 97 ? -5.815 9.325 8.596 1.00 96.44 97 LEU A N 1
ATOM 678 C CA . LEU A 1 97 ? -4.579 9.618 9.313 1.00 96.44 97 LEU A CA 1
ATOM 679 C C . LEU A 1 97 ? -4.894 10.226 10.678 1.00 96.44 97 LEU A C 1
ATOM 681 O O . LEU A 1 97 ? -5.651 11.191 10.773 1.00 96.44 97 LEU A O 1
ATOM 685 N N . LYS A 1 98 ? -4.275 9.702 11.732 1.00 96.25 98 LYS A N 1
ATOM 686 C CA . LYS A 1 98 ? -4.272 10.334 13.049 1.00 96.25 98 LYS A CA 1
ATOM 687 C C . LYS A 1 98 ? -2.842 10.389 13.560 1.00 96.25 98 LYS A C 1
ATOM 689 O O . LYS A 1 98 ? -2.198 9.355 13.710 1.00 96.25 98 LYS A O 1
ATOM 694 N N . ASP A 1 99 ? -2.357 11.605 13.793 1.00 93.12 99 ASP A N 1
ATOM 695 C CA . ASP A 1 99 ? -0.960 11.908 14.108 1.00 93.12 99 ASP A CA 1
ATOM 696 C C . ASP A 1 99 ? -0.002 11.438 12.999 1.00 93.12 99 ASP A C 1
ATOM 698 O O . ASP A 1 99 ? 0.344 12.192 12.090 1.00 93.12 99 ASP A O 1
ATOM 702 N N . SER A 1 100 ? 0.422 10.178 13.044 1.00 94.31 100 SER A N 1
ATOM 703 C CA . SER A 1 100 ? 1.220 9.525 11.998 1.00 94.31 100 SER A CA 1
ATOM 704 C C . SER A 1 100 ? 0.734 8.118 11.669 1.00 94.31 100 SER A C 1
ATOM 706 O O . SER A 1 100 ? 1.221 7.533 10.704 1.00 94.31 100 SER A O 1
ATOM 708 N N . ASP A 1 101 ? -0.218 7.586 12.431 1.00 95.81 101 ASP A N 1
ATOM 709 C CA . ASP A 1 101 ? -0.770 6.252 12.256 1.00 95.81 101 ASP A CA 1
ATOM 710 C C . ASP A 1 101 ? -1.999 6.281 11.354 1.00 95.81 101 ASP A C 1
ATOM 712 O O . ASP A 1 101 ? -2.808 7.216 11.361 1.00 95.81 101 ASP A O 1
ATOM 716 N N . LEU A 1 102 ? -2.161 5.206 10.593 1.00 96.00 102 LEU A N 1
ATOM 717 C CA . LEU A 1 102 ? -3.373 4.962 9.840 1.00 96.00 102 LEU A CA 1
ATOM 718 C C . LEU A 1 102 ? -4.435 4.305 10.727 1.00 96.00 102 LEU A C 1
ATOM 720 O O . LEU A 1 102 ? -4.210 3.253 11.327 1.00 96.00 102 LEU A O 1
ATOM 724 N N . VAL A 1 103 ? -5.609 4.927 10.787 1.00 97.00 103 VAL A N 1
ATOM 725 C CA . VAL A 1 103 ? -6.739 4.538 11.641 1.00 97.00 103 VAL A CA 1
ATOM 726 C C . VAL A 1 103 ? -8.019 4.403 10.826 1.00 97.00 103 VAL A C 1
ATOM 728 O O . VAL A 1 103 ? -8.151 5.000 9.764 1.00 97.00 103 VAL A O 1
ATOM 731 N N . LEU A 1 104 ? -8.997 3.647 11.317 1.00 95.06 104 LEU A N 1
ATOM 732 C CA . LEU A 1 104 ? -10.283 3.455 10.625 1.00 95.06 104 LEU A CA 1
ATOM 733 C C . LEU A 1 104 ? -11.379 4.415 11.096 1.00 95.06 104 LEU A C 1
ATOM 735 O O . LEU A 1 104 ? -12.447 4.490 10.492 1.00 95.06 104 LEU A O 1
ATOM 739 N N . SER A 1 105 ? -11.134 5.150 12.180 1.00 92.94 105 SER A N 1
ATOM 740 C CA . SER A 1 105 ? -12.034 6.186 12.681 1.00 92.94 105 SER A CA 1
ATOM 741 C C . SER A 1 105 ? -11.291 7.236 13.506 1.00 92.94 105 SER A C 1
ATOM 743 O O . SER A 1 105 ? -10.251 6.953 14.106 1.00 92.94 105 SER A O 1
ATOM 745 N N . GLY A 1 106 ? -11.845 8.452 13.545 1.00 90.88 106 GLY A N 1
ATOM 746 C CA . GLY A 1 106 ? -11.346 9.547 14.386 1.00 90.88 106 GLY A CA 1
ATOM 747 C C . GLY A 1 106 ? -10.058 10.217 13.895 1.00 90.88 106 GLY A C 1
ATOM 748 O O . GLY A 1 106 ? -9.348 10.795 14.715 1.00 90.88 106 GLY A O 1
ATOM 749 N N . GLY A 1 107 ? -9.754 10.119 12.598 1.00 92.94 107 GLY A N 1
ATOM 750 C CA . GLY A 1 107 ? -8.641 10.809 11.942 1.00 92.94 107 GLY A CA 1
ATOM 751 C C . GLY A 1 107 ? -9.091 11.583 10.703 1.00 92.94 107 GLY A C 1
ATOM 752 O O . GLY A 1 107 ? -10.249 11.489 10.286 1.00 92.94 107 GLY A O 1
ATOM 753 N N . ASP A 1 108 ? -8.154 12.295 10.090 1.00 94.81 108 ASP A N 1
ATOM 754 C CA . ASP A 1 108 ? -8.376 13.089 8.886 1.00 94.81 108 ASP A CA 1
ATOM 755 C C . ASP A 1 108 ? -8.352 12.209 7.634 1.00 94.81 108 ASP A C 1
ATOM 757 O O . ASP A 1 108 ? -7.537 11.290 7.512 1.00 94.81 108 ASP A O 1
ATOM 761 N N . GLU A 1 109 ? -9.243 12.481 6.681 1.00 92.44 109 GLU A N 1
ATOM 762 C CA . GLU A 1 109 ? -9.212 11.782 5.398 1.00 92.44 109 GLU A CA 1
ATOM 763 C C . GLU A 1 109 ? -7.897 12.076 4.666 1.00 92.44 109 GLU A C 1
ATOM 765 O O . GLU A 1 109 ? -7.456 13.223 4.558 1.00 92.44 109 GLU A O 1
ATOM 770 N N . LEU A 1 110 ? -7.270 11.020 4.146 1.00 93.81 110 LEU A N 1
ATOM 771 C CA . LEU A 1 110 ? -5.966 11.098 3.510 1.00 93.81 110 LEU A CA 1
ATOM 772 C C . LEU A 1 110 ? -6.044 10.625 2.059 1.00 93.81 110 LEU A C 1
ATOM 774 O O . LEU A 1 110 ? -6.266 9.447 1.783 1.00 93.81 110 LEU A O 1
ATOM 778 N N . THR A 1 111 ? -5.777 11.533 1.120 1.00 96.94 111 THR A N 1
ATOM 779 C CA . THR A 1 111 ? -5.541 11.152 -0.276 1.00 96.94 111 THR A CA 1
ATOM 780 C C . THR A 1 111 ? -4.110 10.654 -0.447 1.00 96.94 111 THR A C 1
ATOM 782 O O . THR A 1 111 ? -3.141 11.374 -0.173 1.00 96.94 111 THR A O 1
ATOM 785 N N . LEU A 1 112 ? -3.981 9.440 -0.964 1.00 98.00 112 LEU A N 1
ATOM 786 C CA . LEU A 1 112 ? -2.714 8.777 -1.219 1.00 98.00 112 LEU A CA 1
ATOM 787 C C . LEU A 1 112 ? -2.411 8.689 -2.709 1.00 98.00 112 LEU A C 1
ATOM 789 O O . LEU A 1 112 ? -3.301 8.682 -3.557 1.00 98.00 112 LEU A O 1
ATOM 793 N N . VAL A 1 113 ? -1.124 8.583 -3.003 1.00 98.38 113 VAL A N 1
ATOM 794 C CA . VAL A 1 113 ? -0.562 8.393 -4.332 1.00 98.38 113 VAL A CA 1
ATOM 795 C C . VAL A 1 113 ? 0.298 7.141 -4.288 1.00 98.38 113 VAL A C 1
ATOM 797 O O . VAL A 1 113 ? 1.336 7.117 -3.626 1.00 98.38 113 VAL A O 1
ATOM 800 N N . PHE A 1 114 ? -0.130 6.107 -5.003 1.00 98.62 114 PHE A N 1
ATOM 801 C CA . PHE A 1 114 ? 0.750 5.028 -5.418 1.00 98.62 114 PHE A CA 1
ATOM 802 C C . PHE A 1 114 ? 1.659 5.546 -6.531 1.00 98.62 114 PHE A C 1
ATOM 804 O O . PHE A 1 114 ? 1.185 6.130 -7.508 1.00 98.62 114 PHE A O 1
ATOM 811 N N . GLN A 1 115 ? 2.956 5.320 -6.384 1.00 98.19 115 GLN A N 1
ATOM 812 C CA . GLN A 1 115 ? 3.986 5.682 -7.342 1.00 98.19 115 GLN A CA 1
ATOM 813 C C . GLN A 1 115 ? 4.781 4.429 -7.680 1.00 98.19 115 GLN A C 1
ATOM 815 O O . GLN A 1 115 ? 5.436 3.854 -6.811 1.00 98.19 115 GLN A O 1
ATOM 820 N N . GLU A 1 116 ? 4.767 4.044 -8.954 1.00 98.25 116 GLU A N 1
ATOM 821 C CA . GLU A 1 116 ? 5.524 2.880 -9.404 1.00 98.25 116 GLU A CA 1
ATOM 822 C C . GLU A 1 116 ? 7.030 3.128 -9.271 1.00 98.25 116 GLU A C 1
ATOM 824 O O . GLU A 1 116 ? 7.545 4.171 -9.698 1.00 98.25 116 GLU A O 1
ATOM 829 N N . CYS A 1 117 ? 7.726 2.150 -8.692 1.00 97.31 117 CYS A N 1
ATOM 830 C CA . CYS A 1 117 ? 9.170 2.140 -8.531 1.00 97.31 117 CYS A CA 1
ATOM 831 C C . CYS A 1 117 ? 9.735 0.735 -8.753 1.00 97.31 117 CYS A C 1
ATOM 833 O O . CYS A 1 117 ? 9.133 -0.266 -8.383 1.00 97.31 117 CYS A O 1
ATOM 835 N N . LYS A 1 118 ? 10.935 0.663 -9.327 1.00 95.12 118 LYS A N 1
ATOM 836 C CA . LYS A 1 118 ? 11.686 -0.574 -9.527 1.00 95.12 118 LYS A CA 1
ATOM 837 C C . LYS A 1 118 ? 12.634 -0.799 -8.355 1.00 95.12 118 LYS A C 1
ATOM 839 O O . LYS A 1 118 ? 13.455 0.072 -8.068 1.00 95.12 118 LYS A O 1
ATOM 844 N N . SER A 1 119 ? 12.556 -1.979 -7.741 1.00 94.12 119 SER A N 1
ATOM 845 C CA . SER A 1 119 ? 13.518 -2.449 -6.742 1.00 94.12 119 SER A CA 1
ATOM 846 C C . SER A 1 119 ? 14.205 -3.720 -7.229 1.00 94.12 119 SER A C 1
ATOM 848 O O . SER A 1 119 ? 13.550 -4.729 -7.493 1.00 94.12 119 SER A O 1
ATOM 850 N N . ASN A 1 120 ? 15.534 -3.682 -7.331 1.00 92.12 120 ASN A N 1
ATOM 851 C CA . ASN A 1 120 ? 16.325 -4.860 -7.681 1.00 92.12 120 ASN A CA 1
ATOM 852 C C . ASN A 1 120 ? 16.469 -5.804 -6.480 1.00 92.12 120 ASN A C 1
ATOM 854 O O . ASN A 1 120 ? 16.604 -7.008 -6.668 1.00 92.12 120 ASN A O 1
ATOM 858 N N . ILE A 1 121 ? 16.404 -5.273 -5.252 1.00 91.69 121 ILE A N 1
ATOM 859 C CA 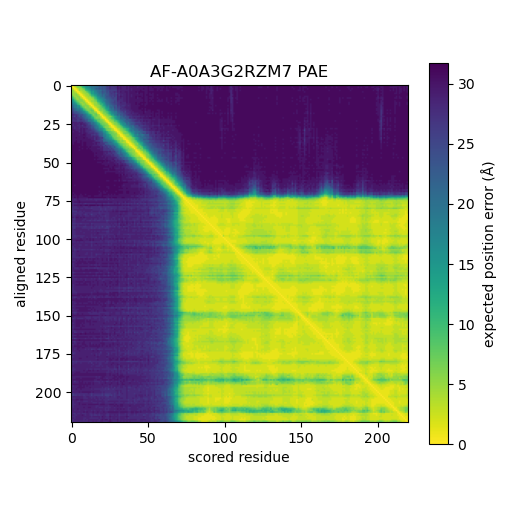. ILE A 1 121 ? 16.488 -6.066 -4.016 1.00 91.69 121 ILE A CA 1
ATOM 860 C C . ILE A 1 121 ? 15.262 -6.955 -3.830 1.00 91.69 121 ILE A C 1
ATOM 862 O O . ILE A 1 121 ? 15.397 -8.100 -3.405 1.00 91.69 121 ILE A O 1
ATOM 866 N N . LEU A 1 122 ? 14.078 -6.442 -4.163 1.00 92.19 122 LEU A N 1
ATOM 867 C CA . LEU A 1 122 ? 12.839 -7.220 -4.121 1.00 92.19 122 LEU A CA 1
ATOM 868 C C . LEU A 1 122 ? 12.650 -8.095 -5.366 1.00 92.19 122 LEU A C 1
ATOM 870 O O . LEU A 1 122 ? 11.787 -8.964 -5.368 1.00 92.19 122 LEU A O 1
ATOM 874 N N . ASN A 1 123 ? 13.447 -7.868 -6.418 1.00 91.38 123 ASN A N 1
ATOM 875 C CA . ASN A 1 123 ? 13.365 -8.585 -7.690 1.00 91.38 123 ASN A CA 1
ATOM 876 C C . ASN A 1 123 ? 11.931 -8.618 -8.266 1.00 91.38 123 ASN A C 1
ATOM 878 O O . ASN A 1 123 ? 11.466 -9.643 -8.766 1.00 91.38 123 ASN A O 1
ATOM 882 N N . VAL A 1 124 ? 11.228 -7.484 -8.171 1.00 90.12 124 VAL A N 1
ATOM 883 C CA . VAL A 1 124 ? 9.868 -7.293 -8.697 1.00 90.12 124 VAL A CA 1
ATOM 884 C C . VAL A 1 124 ? 9.886 -6.438 -9.954 1.00 90.12 124 VAL A C 1
ATOM 886 O O . VAL A 1 124 ? 10.630 -5.459 -10.053 1.00 90.12 124 VAL A O 1
ATOM 889 N N . GLU A 1 125 ? 9.039 -6.790 -10.916 1.00 89.06 125 GLU A N 1
ATOM 890 C CA . GLU A 1 125 ? 8.907 -6.073 -12.179 1.00 89.06 125 GLU A CA 1
ATOM 891 C C . GLU A 1 125 ? 7.432 -5.869 -12.519 1.00 89.06 125 GLU A C 1
ATOM 893 O O . GLU A 1 125 ? 6.655 -6.825 -12.578 1.00 89.06 125 GLU A O 1
ATOM 898 N N . SER A 1 126 ? 7.049 -4.614 -12.755 1.00 94.31 126 SER A N 1
ATOM 899 C CA . SER A 1 126 ? 5.702 -4.275 -13.205 1.00 94.31 126 SER A CA 1
ATOM 900 C C . SER A 1 126 ? 5.423 -4.875 -14.582 1.00 94.31 126 SER A C 1
ATOM 902 O O . SER A 1 126 ? 6.216 -4.723 -15.514 1.00 94.31 126 SER A O 1
ATOM 904 N N . LYS A 1 127 ? 4.269 -5.528 -14.741 1.00 93.69 127 LYS A N 1
ATOM 905 C CA . LYS A 1 127 ? 3.858 -6.157 -16.001 1.00 93.69 127 LYS A CA 1
ATOM 906 C C . LYS A 1 127 ? 2.349 -6.087 -16.191 1.00 93.69 127 LYS A C 1
ATOM 908 O O . LYS A 1 127 ? 1.576 -6.567 -15.363 1.00 93.69 127 LYS A O 1
ATOM 913 N N . GLY A 1 128 ? 1.928 -5.576 -17.347 1.00 94.75 128 GLY A N 1
ATOM 914 C CA . GLY A 1 128 ? 0.509 -5.437 -17.664 1.00 94.75 128 GLY A CA 1
ATOM 915 C C . GLY A 1 128 ? -0.173 -4.508 -16.662 1.00 94.75 128 GLY A C 1
ATOM 916 O O . GLY A 1 128 ? 0.181 -3.341 -16.595 1.00 94.75 128 GLY A O 1
ATOM 917 N N . THR A 1 129 ? -1.126 -5.037 -15.894 1.00 96.12 129 THR A N 1
ATOM 918 C CA . THR A 1 129 ? -1.880 -4.295 -14.866 1.00 96.12 129 THR A CA 1
ATOM 919 C C . THR A 1 129 ? -1.298 -4.429 -13.459 1.00 96.12 129 THR A C 1
ATOM 921 O O . THR A 1 129 ? -1.904 -3.937 -12.510 1.00 96.12 129 THR A O 1
ATOM 924 N N . MET A 1 130 ? -0.202 -5.174 -13.298 1.00 97.06 130 MET A N 1
ATOM 925 C CA . MET A 1 130 ? 0.463 -5.371 -12.012 1.00 97.06 130 MET A CA 1
ATOM 926 C C . MET A 1 130 ? 1.636 -4.407 -11.908 1.00 97.06 130 MET A C 1
ATOM 928 O O . MET A 1 130 ? 2.553 -4.464 -12.729 1.00 97.06 130 MET A O 1
ATOM 932 N N . HIS A 1 131 ? 1.605 -3.547 -10.897 1.00 97.81 131 HIS A N 1
ATOM 933 C CA . HIS A 1 131 ? 2.614 -2.531 -10.633 1.00 97.81 131 HIS A CA 1
ATOM 934 C C . HIS A 1 131 ? 3.197 -2.716 -9.237 1.00 97.81 131 HIS A C 1
ATOM 936 O O . HIS A 1 131 ? 2.503 -3.166 -8.330 1.00 97.81 131 HIS A O 1
ATOM 942 N N . TYR A 1 132 ? 4.447 -2.308 -9.044 1.00 97.75 132 TYR A N 1
ATOM 943 C CA . TYR A 1 132 ? 5.092 -2.319 -7.732 1.00 97.75 132 TYR A CA 1
ATOM 944 C C . TYR A 1 132 ? 5.635 -0.941 -7.408 1.00 97.75 132 TYR A C 1
ATOM 946 O O . TYR A 1 132 ? 6.107 -0.222 -8.291 1.00 97.75 132 TYR A O 1
ATOM 954 N N . GLY A 1 133 ? 5.552 -0.540 -6.149 1.00 97.88 133 GLY A N 1
ATOM 955 C CA . GLY A 1 133 ? 6.019 0.782 -5.783 1.00 97.88 133 GLY A CA 1
ATOM 956 C C . GLY A 1 133 ? 5.673 1.192 -4.373 1.00 97.88 133 GLY A C 1
ATOM 957 O O . GLY A 1 133 ? 5.320 0.377 -3.528 1.00 97.88 133 GLY A O 1
ATOM 958 N N . ILE A 1 134 ? 5.799 2.488 -4.135 1.00 98.06 134 ILE A N 1
ATOM 959 C CA . ILE A 1 134 ? 5.613 3.105 -2.825 1.00 98.06 134 ILE A CA 1
ATOM 960 C C . ILE A 1 134 ? 4.297 3.872 -2.794 1.00 98.06 134 ILE A C 1
ATOM 962 O O . ILE A 1 134 ? 3.804 4.331 -3.826 1.00 98.06 134 ILE A O 1
ATOM 966 N N . ILE A 1 135 ? 3.745 4.048 -1.598 1.00 98.38 135 ILE A N 1
ATOM 967 C CA . ILE A 1 135 ? 2.540 4.850 -1.387 1.00 98.38 135 ILE A CA 1
ATOM 968 C C . ILE A 1 135 ? 2.883 6.041 -0.503 1.00 98.38 135 ILE A C 1
ATOM 970 O O . ILE A 1 135 ? 3.420 5.864 0.589 1.00 98.38 135 ILE A O 1
ATOM 974 N N . SER A 1 136 ? 2.531 7.241 -0.957 1.00 98.06 136 SER A N 1
ATOM 975 C CA . SER A 1 136 ? 2.772 8.508 -0.263 1.00 98.06 136 SER A CA 1
ATOM 976 C C . SER A 1 136 ? 1.484 9.312 -0.095 1.00 98.06 136 SER A C 1
ATOM 978 O O . SER A 1 136 ? 0.614 9.244 -0.962 1.00 98.06 136 SER A O 1
ATOM 980 N N . PRO A 1 137 ? 1.359 10.157 0.941 1.00 97.44 137 PRO A N 1
ATOM 981 C CA . PRO A 1 137 ? 0.378 11.236 0.934 1.00 97.44 137 PRO A CA 1
ATOM 982 C C . PRO A 1 137 ? 0.563 12.153 -0.283 1.00 97.44 137 PRO A C 1
ATOM 984 O O . PRO A 1 137 ? 1.692 12.478 -0.658 1.00 97.44 137 PRO A O 1
ATOM 987 N N . LYS A 1 138 ? -0.537 12.629 -0.878 1.00 96.38 138 LYS A N 1
ATOM 988 C CA . LYS A 1 138 ? -0.506 13.478 -2.087 1.00 96.38 138 LYS A CA 1
ATOM 989 C C . LYS A 1 138 ? 0.350 14.746 -1.946 1.00 96.38 138 LYS A C 1
ATOM 991 O O . LYS A 1 138 ? 0.912 15.207 -2.933 1.00 96.38 138 LYS A O 1
ATOM 996 N N . GLY A 1 139 ? 0.458 15.307 -0.741 1.00 95.31 139 GLY A N 1
ATOM 997 C CA . GLY A 1 139 ? 1.253 16.511 -0.466 1.00 95.31 139 GLY A CA 1
ATOM 998 C C . GLY A 1 139 ? 2.752 16.276 -0.249 1.00 95.31 139 GLY A C 1
ATOM 999 O O . GLY A 1 139 ? 3.487 17.247 -0.127 1.00 95.31 139 GLY A O 1
ATOM 1000 N N . SER A 1 140 ? 3.209 15.023 -0.178 1.00 96.69 140 SER A N 1
ATOM 1001 C CA . SER A 1 140 ? 4.587 14.667 0.203 1.00 96.69 140 SER A CA 1
ATOM 1002 C C . SER A 1 140 ? 5.090 13.432 -0.552 1.00 96.69 140 SER A C 1
ATOM 1004 O O . SER A 1 140 ? 5.761 12.552 -0.007 1.00 96.69 140 SER A O 1
ATOM 1006 N N . VAL A 1 141 ? 4.748 13.359 -1.840 1.00 96.62 141 VAL A N 1
ATOM 1007 C CA . VAL A 1 141 ? 5.112 12.252 -2.734 1.00 96.62 141 VAL A CA 1
ATOM 1008 C C . VAL A 1 141 ? 6.628 12.054 -2.757 1.00 96.62 141 VAL A C 1
ATOM 1010 O O . VAL A 1 141 ? 7.367 12.999 -3.018 1.00 96.62 141 VAL A O 1
ATOM 1013 N N . LYS A 1 142 ? 7.089 10.819 -2.506 1.00 94.94 142 LYS A N 1
ATOM 1014 C CA . LYS A 1 142 ? 8.514 10.424 -2.387 1.00 94.94 142 LYS A CA 1
ATOM 1015 C C . LYS A 1 142 ? 9.266 11.016 -1.184 1.00 94.94 142 LYS A C 1
ATOM 1017 O O . LYS A 1 142 ? 10.407 10.626 -0.948 1.00 94.94 142 LYS A O 1
ATOM 1022 N N . GLU A 1 143 ? 8.648 11.895 -0.402 1.00 97.50 143 GLU A N 1
ATOM 1023 C CA . GLU A 1 143 ? 9.215 12.406 0.851 1.00 97.50 143 GLU A CA 1
ATOM 1024 C C . GLU A 1 143 ? 8.727 11.583 2.043 1.00 97.50 143 GLU A C 1
ATOM 1026 O O . GLU A 1 143 ? 9.523 11.138 2.875 1.00 97.50 143 GLU A O 1
ATOM 1031 N N . LYS A 1 144 ? 7.411 11.342 2.098 1.00 97.94 144 LYS A N 1
ATOM 1032 C CA . LYS A 1 144 ? 6.762 10.520 3.117 1.00 97.94 144 LYS A CA 1
ATOM 1033 C C . LYS A 1 144 ? 6.070 9.320 2.486 1.00 97.94 144 LYS A C 1
ATOM 1035 O O . LYS A 1 144 ? 5.409 9.448 1.460 1.00 97.94 144 LYS A O 1
ATOM 1040 N N . CYS A 1 145 ? 6.216 8.157 3.099 1.00 97.88 145 CYS A N 1
ATOM 1041 C CA . CYS A 1 145 ? 5.706 6.885 2.617 1.00 97.88 145 CY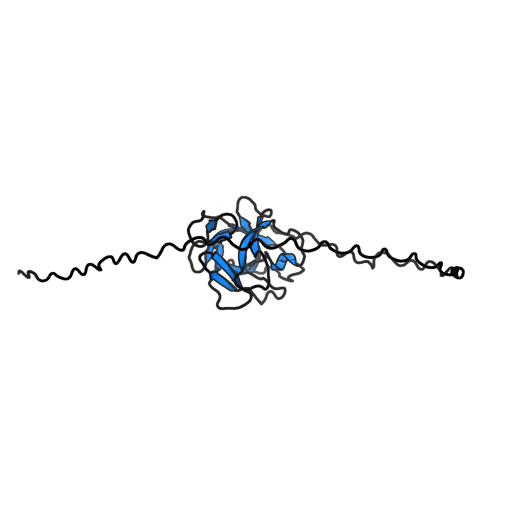S A CA 1
ATOM 1042 C C . CYS A 1 145 ? 4.970 6.142 3.727 1.00 97.88 145 CYS A C 1
ATOM 1044 O O . CYS A 1 145 ? 5.296 6.298 4.905 1.00 97.88 145 CYS A O 1
ATOM 1046 N N . LEU A 1 146 ? 4.019 5.300 3.332 1.00 97.25 146 LEU A N 1
ATOM 1047 C CA . LEU A 1 146 ? 3.392 4.342 4.230 1.00 97.25 146 LEU A CA 1
ATOM 1048 C C . LEU A 1 146 ? 4.356 3.205 4.561 1.00 97.25 146 LEU A C 1
ATOM 1050 O O . LEU A 1 146 ? 4.827 2.512 3.658 1.00 97.25 146 LEU A O 1
ATOM 1054 N N . ARG A 1 147 ? 4.663 3.043 5.849 1.00 96.38 147 ARG A N 1
ATOM 1055 C CA . ARG A 1 147 ? 5.645 2.080 6.362 1.00 96.38 147 ARG A CA 1
ATOM 1056 C C . ARG A 1 147 ? 5.253 1.597 7.757 1.00 96.38 147 ARG A C 1
ATOM 1058 O O . ARG A 1 147 ? 4.781 2.414 8.549 1.00 96.38 147 ARG A O 1
ATOM 1065 N N . PRO A 1 148 ? 5.467 0.318 8.103 1.00 94.69 148 PRO A N 1
ATOM 1066 C CA . PRO A 1 148 ? 5.354 -0.117 9.482 1.00 94.69 148 PRO A CA 1
ATOM 1067 C C . PRO A 1 148 ? 6.568 0.363 10.287 1.00 94.69 148 PRO A C 1
ATOM 1069 O O . PRO A 1 148 ? 7.649 0.582 9.734 1.00 94.69 148 PRO A O 1
ATOM 1072 N N . ALA A 1 149 ? 6.406 0.528 11.599 1.00 84.81 149 ALA A N 1
ATOM 1073 C CA . ALA A 1 149 ? 7.510 0.903 12.489 1.00 84.81 149 ALA A CA 1
ATOM 1074 C C . ALA A 1 149 ? 8.592 -0.195 12.576 1.00 84.81 149 ALA A C 1
ATOM 1076 O O . ALA A 1 149 ? 9.784 0.104 12.653 1.00 84.81 149 ALA A O 1
ATOM 1077 N N . ALA A 1 150 ? 8.182 -1.464 12.514 1.00 87.06 150 ALA A N 1
ATOM 1078 C CA . ALA A 1 150 ? 9.066 -2.622 12.446 1.00 87.06 150 ALA A CA 1
ATOM 1079 C C . ALA A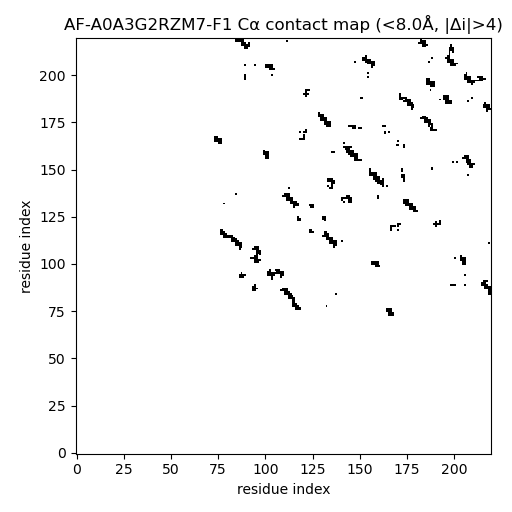 1 150 ? 8.492 -3.685 11.497 1.00 87.06 150 ALA A C 1
ATOM 1081 O O . ALA A 1 150 ? 7.282 -3.801 11.342 1.00 87.06 150 ALA A O 1
ATOM 1082 N N . LEU A 1 151 ? 9.359 -4.470 10.855 1.00 87.94 151 LEU A N 1
ATOM 1083 C CA . LEU A 1 151 ? 8.963 -5.641 10.063 1.00 87.94 151 LEU A CA 1
ATOM 1084 C C . LEU A 1 151 ? 9.087 -6.930 10.882 1.00 87.94 151 LEU A C 1
ATOM 1086 O O . LEU A 1 151 ? 9.739 -6.948 11.925 1.00 87.94 151 LEU A O 1
ATOM 1090 N N . ALA A 1 152 ? 8.487 -8.010 10.375 1.00 88.12 152 ALA A N 1
ATOM 1091 C CA . ALA A 1 152 ? 8.487 -9.364 10.941 1.00 88.12 152 ALA A CA 1
ATOM 1092 C C . ALA A 1 152 ? 7.816 -9.522 12.316 1.00 88.12 152 ALA A C 1
ATOM 1094 O O . ALA A 1 152 ? 7.742 -10.631 12.837 1.00 88.12 152 ALA A O 1
ATOM 1095 N N . GLN A 1 153 ? 7.295 -8.439 12.886 1.00 90.88 153 GLN A N 1
ATOM 1096 C CA . GLN A 1 153 ? 6.416 -8.483 14.045 1.00 90.88 153 GLN A CA 1
ATOM 1097 C C . GLN A 1 153 ? 4.957 -8.550 13.577 1.00 90.88 153 GLN A C 1
ATOM 1099 O O . GLN A 1 153 ? 4.632 -7.984 12.528 1.00 90.88 153 GLN A O 1
ATOM 1104 N N . PRO A 1 154 ? 4.069 -9.228 14.318 1.00 92.81 154 PRO A N 1
ATOM 1105 C CA . PRO A 1 154 ? 2.645 -9.180 14.036 1.00 92.81 154 PRO A CA 1
ATOM 1106 C C . PRO A 1 154 ? 2.063 -7.799 14.360 1.00 92.81 154 PRO A C 1
ATOM 1108 O O . PRO A 1 154 ? 2.587 -7.054 15.193 1.00 92.81 154 PRO A O 1
ATOM 1111 N N . ASP A 1 155 ? 0.955 -7.494 13.697 1.00 94.00 155 ASP A N 1
ATOM 1112 C CA . ASP A 1 155 ? 0.047 -6.374 13.928 1.00 94.00 155 ASP A CA 1
ATOM 1113 C C . ASP A 1 155 ? 0.741 -5.010 13.981 1.00 94.00 155 ASP A C 1
ATOM 1115 O O . ASP A 1 155 ? 0.478 -4.177 14.848 1.00 94.00 155 ASP A O 1
ATOM 1119 N N . GLN A 1 156 ? 1.654 -4.779 13.042 1.00 95.88 156 GLN A N 1
ATOM 1120 C CA . GLN A 1 156 ? 2.415 -3.540 12.983 1.00 95.88 156 GLN A CA 1
ATOM 1121 C C . GLN A 1 156 ? 1.577 -2.438 12.364 1.00 95.88 156 GLN A C 1
ATOM 1123 O O . GLN A 1 156 ? 1.089 -2.578 11.244 1.00 95.88 156 GLN A O 1
ATOM 1128 N N . HIS A 1 157 ? 1.442 -1.328 13.082 1.00 94.94 157 HIS A N 1
ATOM 1129 C CA . HIS A 1 157 ? 0.714 -0.166 12.594 1.00 94.94 157 HIS A CA 1
ATOM 1130 C C . HIS A 1 157 ? 1.390 0.386 11.349 1.00 94.94 157 HIS A C 1
ATOM 1132 O O . HIS A 1 157 ? 2.612 0.572 11.324 1.00 94.94 157 HIS A O 1
ATOM 1138 N N . LEU A 1 158 ? 0.592 0.676 10.326 1.00 94.69 158 LEU A N 1
ATOM 1139 C CA . LEU A 1 158 ? 1.093 1.364 9.152 1.00 94.69 158 LEU A CA 1
ATOM 1140 C C . LEU A 1 158 ? 1.077 2.874 9.402 1.00 94.69 158 LEU A C 1
ATOM 1142 O O . LEU A 1 158 ? 0.058 3.447 9.783 1.00 94.69 158 LEU A O 1
ATOM 1146 N N . GLN A 1 159 ? 2.222 3.510 9.179 1.00 95.44 159 GLN A N 1
ATOM 1147 C CA . GLN A 1 159 ? 2.471 4.901 9.537 1.00 95.44 159 GLN A CA 1
ATOM 1148 C C . GLN A 1 159 ? 3.002 5.700 8.356 1.00 95.44 159 GLN A C 1
ATOM 1150 O O . GLN A 1 159 ? 3.652 5.164 7.458 1.00 95.44 159 GLN A O 1
ATOM 1155 N N . VAL A 1 160 ? 2.792 7.012 8.390 1.00 96.69 160 VAL A N 1
ATOM 1156 C CA . VAL A 1 160 ? 3.441 7.957 7.480 1.00 96.69 160 VAL A CA 1
ATOM 1157 C C . VAL A 1 160 ? 4.838 8.277 8.016 1.00 96.69 160 VAL A C 1
ATOM 1159 O O . VAL A 1 160 ? 5.000 9.007 8.990 1.00 96.69 160 VAL A O 1
ATOM 1162 N N . GLN A 1 161 ? 5.869 7.756 7.356 1.00 97.31 161 GLN A N 1
ATOM 1163 C CA . GLN A 1 161 ? 7.276 7.937 7.733 1.00 97.31 161 GLN A CA 1
ATOM 1164 C C . GLN A 1 161 ? 8.095 8.472 6.556 1.00 97.31 161 GLN A C 1
ATOM 1166 O O . GLN A 1 161 ? 7.590 8.563 5.445 1.00 97.31 161 GLN A O 1
ATOM 1171 N N . ASN A 1 162 ? 9.367 8.828 6.757 1.00 97.75 162 ASN A N 1
ATOM 1172 C CA . ASN A 1 162 ? 10.236 9.188 5.629 1.00 97.75 162 ASN A CA 1
ATOM 1173 C C . ASN A 1 162 ? 10.362 8.011 4.650 1.00 97.75 162 ASN A C 1
ATOM 1175 O O . ASN A 1 162 ? 10.590 6.869 5.068 1.00 97.75 162 ASN A O 1
ATOM 1179 N N . CYS A 1 163 ? 10.252 8.291 3.353 1.00 97.38 163 CYS A N 1
ATOM 1180 C CA . CYS A 1 163 ? 10.547 7.300 2.325 1.00 97.38 163 CYS A CA 1
ATOM 1181 C C . CYS A 1 163 ? 12.035 6.932 2.352 1.00 97.38 163 CYS A C 1
ATOM 1183 O O . CYS A 1 163 ? 12.900 7.799 2.496 1.00 97.38 163 CYS A O 1
ATOM 1185 N N . SER A 1 164 ? 12.348 5.657 2.143 1.00 95.69 164 SER A N 1
ATOM 1186 C CA . SER A 1 164 ? 13.691 5.239 1.763 1.00 95.69 164 SER A CA 1
ATOM 1187 C C . SER A 1 164 ? 13.834 5.272 0.246 1.00 95.69 164 SER A C 1
ATOM 1189 O O . SER A 1 164 ? 13.268 4.448 -0.473 1.00 95.69 164 SER A O 1
ATOM 1191 N N . MET A 1 165 ? 14.605 6.230 -0.261 1.00 96.00 165 MET A N 1
ATOM 1192 C CA . MET A 1 165 ? 14.872 6.361 -1.700 1.00 96.00 165 MET A CA 1
ATOM 1193 C C . MET A 1 165 ? 16.131 5.600 -2.141 1.00 96.00 165 MET A C 1
ATOM 1195 O O . MET A 1 165 ? 16.664 5.853 -3.221 1.00 96.00 165 MET A O 1
ATOM 1199 N N . SER A 1 166 ? 16.583 4.661 -1.314 1.00 95.06 166 SER A N 1
ATOM 1200 C CA . SER A 1 166 ? 17.707 3.758 -1.548 1.00 95.06 166 SER A CA 1
ATOM 1201 C C . SER A 1 166 ? 17.186 2.357 -1.841 1.00 95.06 166 SER A C 1
ATOM 1203 O O . SER A 1 166 ? 16.410 1.823 -1.059 1.00 95.06 166 SER A O 1
ATOM 1205 N N . ASP A 1 167 ? 17.586 1.741 -2.947 1.00 94.69 167 ASP A N 1
ATOM 1206 C CA . ASP A 1 167 ? 17.236 0.359 -3.293 1.00 94.69 167 ASP A CA 1
ATOM 1207 C C . ASP A 1 167 ? 18.062 -0.628 -2.447 1.00 94.69 167 ASP A C 1
ATOM 1209 O O . ASP A 1 167 ? 19.063 -1.189 -2.888 1.00 94.69 167 ASP A O 1
ATOM 1213 N N . ASP A 1 168 ? 17.663 -0.765 -1.183 1.00 92.62 168 ASP A N 1
ATOM 1214 C CA . ASP A 1 168 ? 18.231 -1.658 -0.175 1.00 92.62 168 ASP A CA 1
ATOM 1215 C C . ASP A 1 168 ? 17.117 -2.438 0.563 1.00 92.62 168 ASP A C 1
ATOM 1217 O O . ASP A 1 168 ? 15.956 -2.468 0.150 1.00 92.62 168 ASP A O 1
ATOM 1221 N N . SER A 1 169 ? 17.452 -3.099 1.674 1.00 91.31 169 SER A N 1
ATOM 1222 C CA . SER A 1 169 ? 16.503 -3.902 2.456 1.00 91.31 169 SER A CA 1
ATOM 1223 C C . SER A 1 169 ? 15.325 -3.107 3.031 1.00 91.31 169 SER A C 1
ATOM 1225 O O . SER A 1 169 ? 14.291 -3.697 3.347 1.00 91.31 169 SER A O 1
ATOM 1227 N N . SER A 1 170 ? 15.426 -1.779 3.137 1.00 92.44 170 SER A N 1
ATOM 1228 C CA . SER A 1 170 ? 14.312 -0.933 3.572 1.00 92.44 170 SER A CA 1
ATOM 1229 C C . SER A 1 170 ? 13.112 -0.997 2.625 1.00 92.44 170 SER A C 1
ATOM 1231 O O . SER A 1 170 ? 11.996 -0.709 3.065 1.00 92.44 170 SER A O 1
ATOM 1233 N N . GLN A 1 171 ? 13.295 -1.439 1.374 1.00 93.88 171 GLN A N 1
ATOM 1234 C CA . GLN A 1 171 ? 12.193 -1.575 0.421 1.00 93.88 171 GLN A CA 1
ATOM 1235 C C . GLN A 1 171 ? 11.139 -2.586 0.869 1.00 93.88 171 GLN A C 1
ATOM 1237 O O . GLN A 1 171 ? 9.952 -2.344 0.661 1.00 93.88 171 GLN A O 1
ATOM 1242 N N . MET A 1 172 ? 11.529 -3.622 1.621 1.00 93.75 172 MET A N 1
ATOM 1243 C CA . MET A 1 172 ? 10.571 -4.543 2.248 1.00 93.75 172 MET A CA 1
ATOM 1244 C C . MET A 1 172 ? 9.554 -3.809 3.135 1.00 93.75 172 MET A C 1
ATOM 1246 O O . MET A 1 172 ? 8.437 -4.274 3.305 1.00 93.75 172 MET A O 1
ATOM 1250 N N . SER A 1 173 ? 9.921 -2.654 3.701 1.00 94.88 173 SER A N 1
ATOM 1251 C CA . SER A 1 173 ? 9.075 -1.902 4.636 1.00 94.88 173 SER A CA 1
ATOM 1252 C C . SER A 1 173 ? 8.203 -0.834 3.979 1.00 94.88 173 SER A C 1
ATOM 1254 O O . SER A 1 173 ? 7.534 -0.097 4.690 1.00 94.88 173 SER A O 1
ATOM 1256 N N . GLN A 1 174 ? 8.230 -0.680 2.655 1.00 95.94 174 GLN A N 1
ATOM 1257 C CA . GLN A 1 174 ? 7.506 0.418 1.998 1.00 95.94 174 GLN A CA 1
ATOM 1258 C C . GLN A 1 174 ? 6.934 0.078 0.620 1.00 95.94 174 GLN A C 1
ATOM 1260 O O . GLN A 1 174 ? 6.274 0.927 0.021 1.00 95.94 174 GLN A O 1
ATOM 1265 N N . PHE A 1 175 ? 7.203 -1.125 0.105 1.00 97.06 175 PHE A N 1
ATOM 1266 C CA . PHE A 1 175 ? 6.707 -1.557 -1.194 1.00 97.06 175 PHE A CA 1
ATOM 1267 C C . PHE A 1 175 ? 5.339 -2.231 -1.114 1.00 97.06 175 PHE A C 1
ATOM 1269 O O . PHE A 1 175 ? 5.073 -3.080 -0.259 1.00 97.06 175 PHE A O 1
ATOM 1276 N N . PHE A 1 176 ? 4.515 -1.887 -2.093 1.00 97.62 176 PHE A N 1
ATOM 1277 C CA . PHE A 1 176 ? 3.201 -2.446 -2.341 1.00 97.62 176 PHE A CA 1
ATOM 1278 C C . PHE A 1 176 ? 3.145 -2.992 -3.763 1.00 97.62 176 PHE A C 1
ATOM 1280 O O . PHE A 1 176 ? 3.665 -2.376 -4.697 1.00 97.62 176 PHE A O 1
ATOM 1287 N N . GLU A 1 177 ? 2.474 -4.123 -3.917 1.00 97.56 177 GLU A N 1
ATOM 1288 C CA . GLU A 1 177 ? 1.914 -4.557 -5.188 1.00 97.56 177 GLU A CA 1
ATOM 1289 C C . GLU A 1 177 ? 0.580 -3.832 -5.404 1.00 97.56 177 GLU A C 1
ATOM 1291 O O . GLU A 1 177 ? -0.233 -3.718 -4.485 1.00 97.56 177 GLU A O 1
ATOM 1296 N N . PHE A 1 178 ? 0.348 -3.340 -6.617 1.00 98.19 178 PHE A N 1
ATOM 1297 C CA . PHE A 1 178 ? -0.875 -2.671 -7.035 1.00 98.19 178 PHE A CA 1
ATOM 1298 C C . PHE A 1 178 ? -1.420 -3.307 -8.310 1.00 98.19 178 PHE A C 1
ATOM 1300 O O . PHE A 1 178 ? -0.753 -3.332 -9.344 1.00 98.19 178 PHE A O 1
ATOM 1307 N N . ASN A 1 179 ? -2.663 -3.778 -8.249 1.00 97.44 179 ASN A N 1
ATOM 1308 C CA . ASN A 1 179 ? -3.385 -4.276 -9.412 1.00 97.44 179 ASN A CA 1
ATOM 1309 C C . ASN A 1 179 ? -4.328 -3.192 -9.938 1.00 97.44 179 ASN A C 1
ATOM 1311 O O . ASN A 1 179 ? -5.354 -2.890 -9.324 1.00 97.44 179 ASN A O 1
ATOM 1315 N N . GLU A 1 180 ? -4.021 -2.645 -11.112 1.00 96.62 180 GLU A N 1
ATOM 1316 C CA . GLU A 1 180 ? -4.777 -1.545 -11.709 1.00 96.62 180 GLU A CA 1
ATOM 1317 C C . GLU A 1 180 ? -6.250 -1.897 -11.968 1.00 96.62 180 GLU A C 1
ATOM 1319 O O . GLU A 1 180 ? -7.124 -1.050 -11.773 1.00 96.62 180 GLU A O 1
ATOM 1324 N N . LYS A 1 181 ? -6.539 -3.141 -12.375 1.00 93.94 181 LYS A N 1
ATOM 1325 C CA . LYS A 1 181 ? -7.883 -3.565 -12.799 1.00 93.94 181 LYS A CA 1
ATOM 1326 C C . LYS A 1 181 ? -8.884 -3.553 -11.643 1.00 93.94 181 LYS A C 1
ATOM 1328 O O . LYS A 1 181 ? -10.039 -3.192 -11.842 1.00 93.94 181 LYS A O 1
ATOM 1333 N N . GLY A 1 182 ? -8.443 -3.981 -10.461 1.00 92.88 182 GLY A N 1
ATOM 1334 C CA . GLY A 1 182 ? -9.258 -4.018 -9.242 1.00 92.88 182 GLY A CA 1
ATOM 1335 C C . GLY A 1 182 ? -8.984 -2.867 -8.279 1.00 92.88 182 GLY A C 1
ATOM 1336 O O . GLY A 1 182 ? -9.662 -2.762 -7.262 1.00 92.88 182 GLY A O 1
ATOM 1337 N N . LYS A 1 183 ? -7.972 -2.038 -8.573 1.00 96.56 183 LYS A N 1
ATOM 1338 C CA . LYS A 1 183 ? -7.405 -1.044 -7.653 1.00 96.56 183 LYS A CA 1
ATOM 1339 C C . LYS A 1 183 ? -7.006 -1.639 -6.296 1.00 96.56 183 LYS A C 1
ATOM 1341 O O . LYS A 1 183 ? -7.029 -0.950 -5.279 1.00 96.56 183 LYS A O 1
ATOM 1346 N N . THR A 1 184 ? -6.648 -2.922 -6.278 1.00 97.44 184 THR A N 1
ATOM 1347 C CA . THR A 1 184 ? -6.281 -3.644 -5.058 1.00 97.44 184 THR A CA 1
ATOM 1348 C C . THR A 1 184 ? -4.801 -3.478 -4.765 1.00 97.44 184 THR A C 1
ATOM 1350 O O . THR A 1 184 ? -3.984 -3.352 -5.680 1.00 97.44 184 THR A O 1
ATOM 1353 N N . LEU A 1 185 ? -4.470 -3.502 -3.482 1.00 97.56 185 LEU A N 1
ATOM 1354 C CA . LEU A 1 185 ? -3.113 -3.400 -2.976 1.00 97.56 185 LEU A CA 1
ATOM 1355 C C . LEU A 1 185 ? -2.761 -4.641 -2.161 1.00 97.56 185 LEU A C 1
ATOM 1357 O O . LEU A 1 185 ? -3.615 -5.195 -1.470 1.00 97.56 185 LEU A O 1
ATOM 1361 N N . ALA A 1 186 ? -1.489 -5.015 -2.177 1.00 96.50 186 ALA A N 1
ATOM 1362 C CA . ALA A 1 186 ? -0.922 -5.963 -1.230 1.00 96.50 186 ALA A CA 1
ATOM 1363 C C . ALA A 1 186 ? 0.416 -5.427 -0.713 1.00 96.50 186 ALA A C 1
ATOM 1365 O O . ALA A 1 186 ? 1.231 -4.914 -1.479 1.00 96.50 186 ALA A O 1
ATOM 1366 N N . PHE A 1 187 ? 0.636 -5.498 0.600 1.00 96.94 187 PHE A N 1
ATOM 1367 C CA . PHE A 1 187 ? 1.898 -5.070 1.200 1.00 96.94 187 PHE A CA 1
ATOM 1368 C C . PHE A 1 187 ? 2.907 -6.215 1.099 1.00 96.94 187 PHE A C 1
ATOM 1370 O O . PHE A 1 187 ? 2.631 -7.309 1.591 1.00 96.94 187 PHE A O 1
ATOM 1377 N N . LEU A 1 188 ? 4.056 -5.989 0.452 1.00 94.94 188 LEU A N 1
ATOM 1378 C CA . LEU A 1 188 ? 5.001 -7.077 0.180 1.00 94.94 188 LEU A CA 1
ATOM 1379 C C . LEU A 1 188 ? 5.613 -7.610 1.483 1.00 94.94 188 LEU A C 1
ATOM 1381 O O . LEU A 1 188 ? 5.461 -8.782 1.811 1.00 94.94 188 LEU A O 1
ATOM 1385 N N . GLY A 1 189 ? 6.309 -6.757 2.243 1.00 92.06 189 GLY A N 1
ATOM 1386 C CA . GLY A 1 189 ? 6.909 -7.109 3.539 1.00 92.06 189 GLY A CA 1
ATOM 1387 C C . GLY A 1 189 ? 8.002 -8.197 3.515 1.00 92.06 189 GLY A C 1
ATOM 1388 O O . GLY A 1 189 ? 8.667 -8.427 4.528 1.00 92.06 189 GLY A O 1
ATOM 1389 N N . HIS A 1 190 ? 8.227 -8.845 2.371 1.00 88.50 190 HIS A N 1
ATOM 1390 C CA . HIS A 1 190 ? 9.171 -9.937 2.153 1.00 88.50 190 HIS A CA 1
ATOM 1391 C C . HIS A 1 190 ? 10.071 -9.672 0.939 1.00 88.50 190 HIS A C 1
ATOM 1393 O O . HIS A 1 190 ? 9.739 -8.886 0.057 1.00 88.50 190 HIS A O 1
ATOM 1399 N N . LEU A 1 191 ? 11.211 -10.375 0.885 1.00 85.06 191 LEU A N 1
ATOM 1400 C CA . LEU A 1 191 ? 12.041 -10.469 -0.326 1.00 85.06 191 LEU A CA 1
ATOM 1401 C C . LEU A 1 191 ? 11.405 -11.367 -1.395 1.00 85.06 191 LEU A C 1
ATOM 1403 O O . LEU A 1 191 ? 11.639 -11.186 -2.582 1.00 85.06 191 LEU A O 1
ATOM 1407 N N . ASP A 1 192 ? 10.631 -12.360 -0.961 1.00 84.12 192 ASP A N 1
ATOM 1408 C CA . ASP A 1 192 ? 9.842 -13.204 -1.846 1.00 84.12 192 ASP A CA 1
ATOM 1409 C C . ASP A 1 192 ? 8.524 -12.493 -2.143 1.00 84.12 192 ASP A C 1
ATOM 1411 O O . ASP A 1 192 ? 7.606 -12.526 -1.329 1.00 84.12 192 ASP A O 1
ATOM 1415 N N . ALA A 1 193 ? 8.444 -11.850 -3.304 1.00 74.44 193 ALA A N 1
ATOM 1416 C CA . ALA A 1 193 ? 7.275 -11.082 -3.719 1.00 74.44 193 ALA A CA 1
ATOM 1417 C C . ALA A 1 193 ? 6.011 -11.928 -3.952 1.00 74.44 193 ALA A C 1
ATOM 1419 O O . ALA A 1 193 ? 4.926 -11.375 -4.088 1.00 74.44 193 ALA A O 1
ATOM 1420 N N . SER A 1 194 ? 6.117 -13.263 -3.979 1.00 81.75 194 SER A N 1
ATOM 1421 C CA . SER A 1 194 ? 4.927 -14.125 -3.970 1.00 81.75 194 SER A CA 1
ATOM 1422 C C . SER A 1 194 ? 4.258 -14.188 -2.592 1.00 81.75 194 SER A C 1
ATOM 1424 O O . SER A 1 194 ? 3.111 -14.624 -2.472 1.00 81.75 194 SER A O 1
ATOM 1426 N N . LYS A 1 195 ? 4.959 -13.728 -1.550 1.00 87.12 195 LYS A N 1
ATOM 1427 C CA . LYS A 1 195 ? 4.469 -13.636 -0.180 1.00 87.12 195 LYS A CA 1
ATOM 1428 C C . LYS A 1 195 ? 4.183 -12.188 0.161 1.00 87.12 195 LYS A C 1
ATOM 1430 O O . LYS A 1 195 ? 4.983 -11.295 -0.094 1.00 87.12 195 LYS A O 1
ATOM 1435 N N . HIS A 1 196 ? 3.042 -11.998 0.797 1.00 92.12 196 HIS A N 1
ATOM 1436 C CA . HIS A 1 196 ? 2.557 -10.700 1.213 1.00 92.12 196 HIS A CA 1
ATOM 1437 C C . HIS A 1 196 ? 2.274 -10.733 2.701 1.00 92.12 196 HIS A C 1
ATOM 1439 O O . HIS A 1 196 ? 1.861 -11.761 3.239 1.00 92.12 196 HIS A O 1
ATOM 1445 N N . TYR A 1 197 ? 2.447 -9.591 3.346 1.00 95.75 19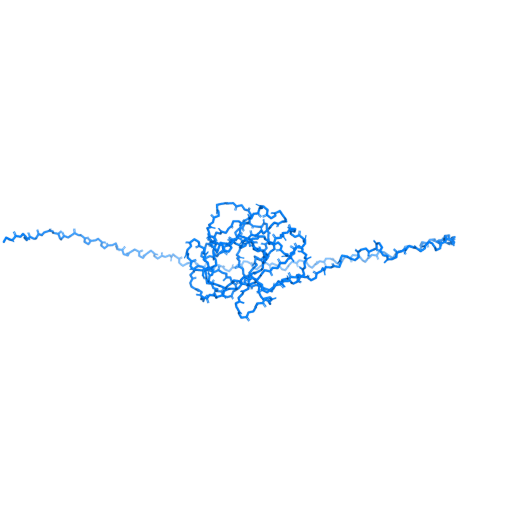7 TYR A N 1
ATOM 1446 C CA . TYR A 1 197 ? 1.906 -9.384 4.677 1.00 95.75 197 TYR A CA 1
ATOM 1447 C C . TYR A 1 197 ? 0.395 -9.188 4.568 1.00 95.75 197 TYR A C 1
ATOM 1449 O O . TYR A 1 197 ? -0.124 -8.570 3.634 1.00 95.75 197 TYR A O 1
ATOM 1457 N N . MET A 1 198 ? -0.314 -9.712 5.555 1.00 95.19 198 MET A N 1
ATOM 1458 C CA . MET A 1 198 ? -1.755 -9.604 5.680 1.00 95.19 198 MET A CA 1
ATOM 1459 C C . MET A 1 198 ? -2.121 -8.226 6.224 1.00 95.19 198 MET A C 1
ATOM 1461 O O . MET A 1 198 ? -1.637 -7.816 7.277 1.00 95.19 198 MET A O 1
ATOM 1465 N N . ALA A 1 199 ? -2.989 -7.519 5.507 1.00 96.00 199 ALA A N 1
ATOM 1466 C CA . ALA A 1 199 ? -3.597 -6.270 5.949 1.00 96.00 199 ALA A CA 1
ATOM 1467 C C . ALA A 1 199 ? -4.761 -6.565 6.910 1.00 96.00 199 ALA A C 1
ATOM 1469 O O . ALA A 1 199 ? -5.634 -7.364 6.573 1.00 96.00 199 ALA A O 1
ATOM 1470 N N . ASN A 1 200 ? -4.816 -5.932 8.084 1.00 95.69 200 ASN A N 1
ATOM 1471 C CA . ASN A 1 200 ? -5.898 -6.145 9.052 1.00 95.69 200 ASN A CA 1
ATOM 1472 C C . ASN A 1 200 ? -6.207 -4.890 9.891 1.00 95.69 200 ASN A C 1
ATOM 1474 O O . ASN A 1 200 ? -5.586 -3.841 9.751 1.00 95.69 200 ASN A O 1
ATOM 1478 N N . GLU A 1 201 ? -7.219 -4.995 10.742 1.00 94.56 201 GLU A N 1
ATOM 1479 C CA . GLU A 1 201 ? -7.657 -3.996 11.707 1.00 94.56 201 GLU A CA 1
ATOM 1480 C C . GLU A 1 201 ? -7.378 -4.520 13.111 1.00 94.56 201 GLU A C 1
ATOM 1482 O O . GLU A 1 201 ? -7.801 -5.628 13.448 1.00 94.56 201 GLU A O 1
ATOM 1487 N N . LYS A 1 202 ? -6.739 -3.704 13.945 1.00 94.69 202 LYS A N 1
ATOM 1488 C CA . LYS A 1 202 ? -6.563 -4.001 15.366 1.00 94.69 202 LYS A CA 1
ATOM 1489 C C . LYS A 1 202 ? -6.686 -2.722 16.169 1.00 94.69 202 LYS A C 1
ATOM 1491 O O . LYS A 1 202 ? -6.039 -1.738 15.840 1.00 94.69 202 LYS A O 1
ATOM 1496 N N . ASP A 1 203 ? -7.543 -2.724 17.185 1.00 94.44 203 ASP A N 1
ATOM 1497 C CA . ASP A 1 203 ? -7.736 -1.580 18.084 1.00 94.44 203 ASP A CA 1
ATOM 1498 C C . ASP A 1 203 ? -7.961 -0.243 17.340 1.00 94.44 203 ASP A C 1
ATOM 1500 O O . ASP A 1 203 ? -7.443 0.795 17.739 1.00 94.44 203 ASP A O 1
ATOM 15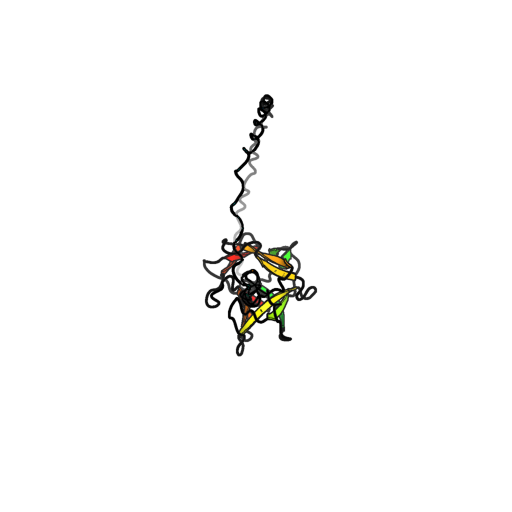04 N N . ASN A 1 204 ? -8.738 -0.271 16.243 1.00 94.38 204 ASN A N 1
ATOM 1505 C CA . ASN A 1 204 ? -9.011 0.854 15.326 1.00 94.38 204 ASN A CA 1
ATOM 1506 C C . ASN A 1 204 ? -7.832 1.304 14.429 1.00 94.38 204 ASN A C 1
ATOM 1508 O O . ASN A 1 204 ? -7.993 2.221 13.622 1.00 94.38 204 ASN A O 1
ATOM 1512 N N . PHE A 1 205 ? -6.677 0.649 14.498 1.00 95.00 205 PHE A N 1
ATOM 1513 C CA . PHE A 1 205 ? -5.539 0.896 13.616 1.00 95.00 205 PHE A CA 1
ATOM 1514 C C . PHE A 1 205 ? -5.557 -0.019 12.395 1.00 95.00 205 PHE A C 1
ATOM 1516 O O . PHE A 1 205 ? -5.988 -1.175 12.462 1.00 95.00 205 PHE A O 1
ATOM 1523 N N . PHE A 1 206 ? -5.046 0.497 11.277 1.00 95.19 206 PHE A N 1
ATOM 1524 C CA . PHE A 1 206 ? -4.654 -0.332 10.149 1.00 95.19 206 PHE A CA 1
ATOM 1525 C C . PHE A 1 206 ? -3.287 -0.960 10.443 1.00 95.19 206 PHE A C 1
ATOM 1527 O O . PHE A 1 206 ? -2.295 -0.252 10.645 1.00 95.19 206 PHE A O 1
ATOM 1534 N N . VAL A 1 207 ? -3.243 -2.291 10.451 1.00 95.69 207 VAL A N 1
ATOM 1535 C CA . VAL A 1 207 ? -2.042 -3.064 10.761 1.00 95.69 207 VAL A CA 1
ATOM 1536 C C . VAL A 1 207 ? -1.664 -4.025 9.641 1.00 95.69 207 VAL A C 1
ATOM 1538 O O . VAL A 1 207 ? -2.507 -4.445 8.845 1.00 95.69 207 VAL A O 1
ATOM 1541 N N . VAL A 1 208 ? -0.386 -4.391 9.601 1.00 96.06 208 VAL A N 1
ATOM 1542 C CA . VAL A 1 208 ? 0.153 -5.433 8.727 1.00 96.06 208 VAL A CA 1
ATOM 1543 C C . VAL A 1 208 ? 0.854 -6.515 9.545 1.00 96.06 208 VAL A C 1
ATOM 1545 O O . VAL A 1 208 ? 1.600 -6.215 10.479 1.00 96.06 208 VAL A O 1
ATOM 1548 N N . SER A 1 209 ? 0.635 -7.771 9.167 1.00 95.19 209 SER A N 1
ATOM 1549 C CA . SER A 1 209 ? 1.165 -8.950 9.865 1.00 95.19 209 SER A CA 1
ATOM 1550 C C . SER A 1 209 ? 1.783 -9.927 8.864 1.00 95.19 209 SER A C 1
ATOM 1552 O O . SER A 1 209 ? 1.235 -10.086 7.777 1.00 95.19 209 SER A O 1
ATOM 1554 N N . PRO A 1 210 ? 2.893 -10.612 9.186 1.00 93.56 210 PRO A N 1
ATOM 1555 C CA . PRO A 1 210 ? 3.484 -11.604 8.282 1.00 93.56 210 PRO A CA 1
ATOM 1556 C C . PRO A 1 210 ? 2.582 -12.834 8.076 1.00 93.56 210 PRO A C 1
ATOM 1558 O O . PRO A 1 210 ? 2.741 -13.562 7.102 1.00 93.56 210 PRO A O 1
ATOM 1561 N N . GLU A 1 211 ? 1.635 -13.068 8.986 1.00 89.81 211 GLU A N 1
ATOM 1562 C CA . GLU A 1 211 ? 0.727 -14.214 8.992 1.00 89.81 211 GLU A CA 1
ATOM 1563 C C . GLU A 1 211 ? -0.676 -13.788 9.456 1.00 89.81 211 GLU A C 1
ATOM 1565 O O . GLU A 1 211 ? -0.846 -12.715 10.043 1.00 89.81 211 GLU A O 1
ATOM 1570 N N . GLY A 1 212 ? -1.673 -14.645 9.219 1.00 86.31 212 GLY A N 1
ATOM 1571 C CA . GLY A 1 212 ? -3.060 -14.459 9.656 1.00 86.31 212 GLY A CA 1
ATOM 1572 C C . GLY A 1 212 ? -4.065 -14.435 8.504 1.00 86.31 212 GLY A C 1
ATOM 1573 O O . GLY A 1 212 ? -3.723 -14.687 7.350 1.00 86.31 212 GLY A O 1
ATOM 1574 N N . GLU A 1 213 ? -5.324 -14.134 8.820 1.00 83.56 213 GLU A N 1
ATOM 1575 C CA . GLU A 1 213 ? -6.343 -13.862 7.803 1.00 83.56 213 GLU A CA 1
ATOM 1576 C C . GLU A 1 213 ? -6.230 -12.400 7.347 1.00 83.56 213 GLU A C 1
ATOM 1578 O O . GLU A 1 213 ? -6.256 -11.474 8.163 1.00 83.56 213 GLU A O 1
ATOM 1583 N N . GLY A 1 214 ? -6.055 -12.192 6.040 1.00 90.25 214 GLY A N 1
ATOM 1584 C CA . GLY A 1 214 ? -5.936 -10.869 5.434 1.00 90.25 214 GLY A CA 1
ATOM 1585 C C . GLY A 1 214 ? -7.283 -10.290 5.008 1.00 90.25 214 GLY A C 1
ATOM 1586 O O . GLY A 1 214 ? -8.137 -10.991 4.468 1.00 90.25 214 GLY A O 1
ATOM 1587 N N . LYS A 1 215 ? -7.453 -8.984 5.210 1.00 94.94 215 LYS A N 1
ATOM 1588 C CA . LYS A 1 215 ? -8.560 -8.189 4.670 1.00 94.94 215 LYS A CA 1
ATOM 1589 C C . LYS A 1 215 ? -8.194 -7.611 3.305 1.00 94.94 215 LYS A C 1
ATOM 1591 O O . LYS A 1 215 ? -7.023 -7.401 2.989 1.00 94.94 215 LYS A O 1
ATOM 1596 N N . SER A 1 216 ? -9.213 -7.296 2.508 1.00 95.19 216 SER A N 1
ATOM 1597 C CA . SER A 1 216 ? -9.020 -6.641 1.213 1.00 95.19 216 SER A CA 1
ATOM 1598 C C . SER A 1 216 ? -8.507 -5.212 1.397 1.00 95.19 216 SER A C 1
ATOM 1600 O O . SER A 1 216 ? -9.134 -4.417 2.096 1.00 95.19 216 SER A O 1
ATOM 1602 N N . LEU A 1 217 ? -7.418 -4.862 0.714 1.00 96.94 217 LEU A N 1
ATOM 1603 C CA . LEU A 1 217 ? -6.863 -3.510 0.681 1.00 96.94 217 LEU A CA 1
ATOM 1604 C C . LEU A 1 217 ? -7.027 -2.921 -0.724 1.00 96.94 217 LEU A C 1
ATOM 1606 O O . LEU A 1 217 ? -6.727 -3.582 -1.719 1.00 96.94 217 LEU A O 1
ATOM 1610 N N . ALA A 1 218 ? -7.507 -1.683 -0.818 1.00 97.38 218 ALA A N 1
ATOM 1611 C CA . ALA A 1 218 ? -7.740 -1.014 -2.096 1.00 97.38 218 ALA A CA 1
ATOM 1612 C C . ALA A 1 218 ? -7.411 0.481 -2.046 1.00 97.38 218 ALA A C 1
ATOM 1614 O O . ALA A 1 218 ? -7.513 1.113 -0.996 1.00 97.38 218 ALA A O 1
ATOM 1615 N N . LEU A 1 219 ? -7.057 1.044 -3.200 1.00 97.19 219 LEU A N 1
ATOM 1616 C CA . LEU A 1 219 ? -6.849 2.477 -3.409 1.00 97.19 219 LEU A CA 1
ATOM 1617 C C . LEU A 1 219 ? -7.960 3.014 -4.320 1.00 97.19 219 LEU A C 1
ATOM 1619 O O . LEU A 1 219 ? -7.873 2.876 -5.540 1.00 97.19 219 LEU A O 1
ATOM 1623 N N . ALA A 1 220 ? -9.017 3.561 -3.717 1.00 92.31 220 ALA A N 1
ATOM 1624 C CA . ALA A 1 220 ? -10.286 3.882 -4.382 1.00 92.31 220 ALA A CA 1
ATOM 1625 C C . ALA A 1 220 ? -10.440 5.358 -4.761 1.00 92.31 220 ALA A C 1
ATOM 1627 O O . ALA A 1 220 ? -9.920 6.220 -4.018 1.00 92.31 220 ALA A O 1
#

Secondary structure (DSSP, 8-state):
--------------------------PPPP-PPPPPPPPPPPPPPPPP---PPPP----------TTSS-----EEPEEEEEEEEEEEEETTEEPEEETTEEESSSSEE-EEEEEEEE-TTTT---BTTEEEEEEEETTSTTTEEEEESSSSSSSEEEEEEE---EESGGGGGTEEEEETTTTEEEE--SSSTT--BEEEEETTEEEEESSSPPPPEEE-

Mean predicted aligned error: 16.4 Å

Sequence (220 aa):
MQYTAFLAGLLAAFAASASAAPVSQDVPAPTLAPAPEPKPASAPAPPSPSKPAPAVEAVPKDEQNINDAASKLVTKLQCTNYTSTGTLKLDGKTVSLKDSDLVLSGGDELTLVFQECKSNILNVESKGTMHYGIISPKGSVKEKCLRPAALAQPDQHLQVQNCSMSDDSSQMSQFFEFNEKGKTLAFLGHLDASKHYMANEKDNFFVVSPEGEGKSLALA

Nearest PDB structures (foldseek):
  2ila-assembly1_A  TM=6.865E-01  e=8.259E-04  Homo sapiens
  5uc6-assembly1_A  TM=6.570E-01  e=4.799E-04  Homo sapiens
  2l5x-assembly1_D  TM=6.763E-01  e=2.078E-03  Homo sapiens
  5r8p-assembly1_A  TM=5.566E-01  e=1.584E-03  Homo sapiens
  1s0l-assembly1_A  TM=5.544E-01  e=1.584E-03  Homo sapiens

pLDDT: mean 78.89, std 22.56, range [37.94, 98.62]

Radius of gyration: 31.06 Å; Cα contacts (8 Å, |Δi|>4): 399; chains: 1; bounding box: 126×31×71 Å

Solvent-accessible surface area (backbone atoms only — not comparable to full-atom values): 13390 Å² total; per-residue (Å²): 137,89,87,79,88,86,78,89,89,81,89,76,83,81,77,87,77,86,74,83,74,81,81,78,76,87,71,83,76,81,82,76,74,80,78,79,78,81,74,83,78,78,77,82,79,79,82,75,88,77,75,85,77,80,84,83,79,86,71,80,87,71,82,74,64,84,71,76,68,69,67,82,70,73,42,68,47,48,62,64,89,56,68,50,72,25,38,40,22,56,68,82,41,59,41,16,43,41,101,46,39,32,20,59,66,94,43,47,85,44,54,31,28,40,37,33,35,51,34,76,69,44,70,56,77,66,54,95,54,40,38,32,20,39,39,12,46,68,92,35,65,81,51,30,21,46,25,44,89,56,79,91,44,72,68,23,49,34,20,64,36,76,43,78,61,45,43,44,80,66,44,34,48,34,33,31,42,34,33,64,88,79,31,32,48,43,42,25,64,38,62,54,69,93,41,53,28,24,36,43,78,53,98,58,28,36,19,37,11,71,67,78,84,57,48,57,36,32,50,85